Protein AF-G5E1G9-F1 (afdb_monomer_lite)

pLDDT: mean 87.21, std 17.49, range [27.95, 98.56]

Radius of gyration: 54.32 Å; chains: 1; bounding box: 119×80×170 Å

InterPro domains:
  IPR008530 Coiled-coil domain-containing protein 22 [PTHR15668] (1-103)
  IPR048348 CCDC22, coiled-coil domain [PF05667] (108-231)
  IPR048349 CCDC22, N-terminal domain [PF21674] (1-86)

Structure (mmCIF, N/CA/C/O backbone):
data_AF-G5E1G9-F1
#
_entry.id   AF-G5E1G9-F1
#
loop_
_atom_site.group_PDB
_atom_site.id
_atom_site.type_symbol
_atom_site.label_atom_id
_atom_site.label_alt_id
_atom_site.label_comp_id
_atom_site.label_asym_id
_atom_site.label_entity_id
_atom_site.label_seq_id
_atom_site.pdbx_PDB_ins_code
_atom_site.Cartn_x
_atom_site.Cartn_y
_atom_site.Cartn_z
_atom_site.occupancy
_atom_site.B_iso_or_equiv
_atom_site.auth_seq_id
_atom_site.auth_comp_id
_atom_site.auth_asym_id
_atom_site.auth_atom_id
_atom_site.pdbx_PDB_model_num
ATOM 1 N N . GLN A 1 1 ? 3.579 -32.140 21.678 1.00 50.25 1 GLN A N 1
ATOM 2 C CA . GLN A 1 1 ? 3.746 -31.129 20.609 1.00 50.25 1 GLN A CA 1
ATOM 3 C C . GLN A 1 1 ? 4.922 -30.237 20.982 1.00 50.25 1 GLN A C 1
ATOM 5 O O . GLN A 1 1 ? 5.096 -29.973 22.164 1.00 50.25 1 GLN A O 1
ATOM 10 N N . SER A 1 2 ? 5.767 -29.848 20.024 1.00 65.31 2 SER A N 1
ATOM 11 C CA . SER A 1 2 ? 6.905 -28.952 20.287 1.00 65.31 2 SER A CA 1
ATOM 12 C C . SER A 1 2 ? 6.455 -27.492 20.182 1.00 65.31 2 SER A C 1
ATOM 14 O O . SER A 1 2 ? 5.657 -27.176 19.302 1.00 65.31 2 SER A O 1
ATOM 16 N N . ILE A 1 3 ? 6.994 -26.602 21.024 1.00 62.44 3 ILE A N 1
ATOM 17 C CA . ILE A 1 3 ? 6.729 -25.144 20.994 1.00 62.44 3 ILE A CA 1
ATOM 18 C C . ILE A 1 3 ? 7.019 -24.550 19.602 1.00 62.44 3 ILE A C 1
ATOM 20 O O . ILE A 1 3 ? 6.395 -23.576 19.203 1.00 62.44 3 ILE A O 1
ATOM 24 N N . ARG A 1 4 ? 7.874 -25.201 18.801 1.00 61.72 4 ARG A N 1
ATOM 25 C CA . ARG A 1 4 ? 8.146 -24.840 17.398 1.00 61.72 4 ARG A CA 1
ATOM 26 C C . ARG A 1 4 ? 6.925 -24.825 16.475 1.00 61.72 4 ARG A C 1
ATOM 28 O O . ARG A 1 4 ? 7.009 -24.262 15.393 1.00 61.72 4 ARG A O 1
ATOM 35 N N . GLN A 1 5 ? 5.829 -25.479 16.854 1.00 70.81 5 GLN A N 1
ATOM 36 C CA . GLN A 1 5 ? 4.604 -25.553 16.050 1.00 70.81 5 GLN A CA 1
ATOM 37 C C . GLN A 1 5 ? 3.544 -24.532 16.479 1.00 70.81 5 GLN A C 1
ATOM 39 O O . GLN A 1 5 ? 2.453 -24.517 15.915 1.00 70.81 5 GLN A O 1
ATOM 44 N N . PHE A 1 6 ? 3.832 -23.705 17.486 1.00 79.12 6 PHE A N 1
ATOM 45 C CA . PHE A 1 6 ? 2.884 -22.712 17.967 1.00 79.12 6 PHE A CA 1
ATOM 46 C C . PHE A 1 6 ? 2.846 -21.545 16.983 1.00 79.12 6 PHE A C 1
ATOM 48 O O . PHE A 1 6 ? 3.833 -20.834 16.805 1.00 79.12 6 PHE A O 1
ATOM 55 N N . ASN A 1 7 ? 1.699 -21.362 16.334 1.00 87.31 7 ASN A N 1
ATOM 56 C CA . ASN A 1 7 ? 1.422 -20.152 15.575 1.00 87.31 7 ASN A CA 1
ATOM 57 C C . ASN A 1 7 ? 0.968 -19.027 16.519 1.00 87.31 7 ASN A C 1
ATOM 59 O O . ASN A 1 7 ? 0.629 -19.248 17.685 1.00 87.31 7 ASN A O 1
ATOM 63 N N . THR A 1 8 ? 0.972 -17.805 16.002 1.00 90.06 8 THR A N 1
ATOM 64 C CA . THR A 1 8 ? 0.623 -16.586 16.736 1.00 90.06 8 THR A CA 1
ATOM 65 C C . THR A 1 8 ? -0.753 -16.674 17.404 1.00 90.06 8 THR A C 1
ATOM 67 O O . THR A 1 8 ? -0.926 -16.231 18.539 1.00 90.06 8 THR A O 1
ATOM 70 N N . GLU A 1 9 ? -1.723 -17.293 16.735 1.00 90.62 9 GLU A N 1
ATOM 71 C CA . GLU A 1 9 ? -3.077 -17.503 17.239 1.00 90.62 9 GLU A CA 1
ATOM 72 C C . GLU A 1 9 ? -3.088 -18.412 18.476 1.00 90.62 9 GLU A C 1
ATOM 74 O O . GLU A 1 9 ? -3.640 -18.022 19.503 1.00 90.62 9 GLU A O 1
ATOM 79 N N . LEU A 1 10 ? -2.411 -19.565 18.423 1.00 91.25 10 LEU A N 1
ATOM 80 C CA . LEU A 1 10 ? -2.315 -20.496 19.552 1.00 91.25 10 LEU A CA 1
ATOM 81 C C . LEU A 1 10 ? -1.590 -19.880 20.752 1.00 91.25 10 LEU A C 1
ATOM 83 O O . LEU A 1 10 ? -1.973 -20.136 21.892 1.00 91.25 10 LEU A O 1
ATOM 87 N N . ILE A 1 11 ? -0.559 -19.063 20.514 1.00 91.56 11 ILE A N 1
ATOM 88 C CA . ILE A 1 11 ? 0.181 -18.377 21.584 1.00 91.56 11 ILE A CA 1
ATOM 89 C C . ILE A 1 11 ? -0.744 -17.414 22.326 1.00 91.56 11 ILE A C 1
ATOM 91 O O . ILE A 1 11 ? -0.841 -17.470 23.553 1.00 91.56 11 ILE A O 1
ATOM 95 N N . VAL A 1 12 ? -1.448 -16.553 21.587 1.00 93.38 12 VAL A N 1
ATOM 96 C CA . VAL A 1 12 ? -2.394 -15.589 22.166 1.00 93.38 12 VAL A CA 1
ATOM 97 C C . VAL A 1 12 ? -3.504 -16.309 22.925 1.00 93.38 12 VAL A C 1
ATOM 99 O O . VAL A 1 12 ? -3.816 -15.951 24.060 1.00 93.38 12 VAL A O 1
ATOM 102 N N . GLU A 1 13 ? -4.060 -17.359 22.334 1.00 93.00 13 GLU A N 1
ATOM 103 C CA . GLU A 1 13 ? -5.128 -18.146 22.934 1.00 93.00 13 GLU A CA 1
ATOM 104 C C . GLU A 1 13 ? -4.679 -18.838 24.234 1.00 93.00 13 GLU A C 1
ATOM 106 O O . GLU A 1 13 ? -5.387 -18.783 25.244 1.00 93.00 13 GLU A O 1
ATOM 111 N N . ALA A 1 14 ? -3.488 -19.445 24.242 1.00 91.88 14 ALA A N 1
ATOM 112 C CA . ALA A 1 14 ? -2.916 -20.092 25.421 1.00 91.88 14 ALA A CA 1
ATOM 113 C C . ALA A 1 14 ? -2.680 -19.091 26.561 1.00 91.88 14 ALA A C 1
ATOM 115 O O . ALA A 1 14 ? -3.090 -19.340 27.695 1.00 91.88 14 ALA A O 1
ATOM 116 N N . VAL A 1 15 ? -2.084 -17.935 26.257 1.00 93.31 15 VAL A N 1
ATOM 117 C CA . VAL A 1 15 ? -1.799 -16.891 27.252 1.00 93.31 15 VAL A CA 1
ATOM 118 C C . VAL A 1 15 ? -3.092 -16.336 27.850 1.00 93.31 15 VAL A C 1
ATOM 120 O O . VAL A 1 15 ? -3.201 -16.239 29.071 1.00 93.31 15 VAL A O 1
ATOM 123 N N . VAL A 1 16 ? -4.109 -16.047 27.027 1.00 94.38 16 VAL A N 1
ATOM 124 C CA . VAL A 1 16 ? -5.417 -15.572 27.516 1.00 94.38 16 VAL A CA 1
ATOM 125 C C . VAL A 1 16 ? -6.078 -16.600 28.432 1.00 94.38 16 VAL A C 1
ATOM 127 O O . VAL A 1 16 ? -6.648 -16.226 29.459 1.00 94.38 16 VAL A O 1
ATOM 130 N N . ARG A 1 17 ? -5.993 -17.895 28.103 1.00 92.81 17 ARG A N 1
ATOM 131 C CA . ARG A 1 17 ? -6.530 -18.955 28.966 1.00 92.81 17 ARG A CA 1
ATOM 132 C C . ARG A 1 17 ? -5.816 -19.023 30.307 1.00 92.81 17 ARG A C 1
ATOM 134 O O . ARG A 1 17 ? -6.496 -19.056 31.328 1.00 92.81 17 ARG A O 1
ATOM 141 N N . CYS A 1 18 ? -4.484 -18.992 30.315 1.00 93.62 18 CYS A N 1
ATOM 142 C CA . CYS A 1 18 ? -3.723 -18.969 31.561 1.00 93.62 18 CYS A CA 1
ATOM 143 C C . CYS A 1 18 ? -4.107 -17.750 32.409 1.00 93.62 18 CYS A C 1
ATOM 145 O O . CYS A 1 18 ? -4.467 -17.899 33.574 1.00 93.62 18 CYS A O 1
ATOM 147 N N . LEU A 1 19 ? -4.131 -16.556 31.809 1.00 92.38 19 LEU A N 1
ATOM 148 C CA . LEU A 1 19 ? -4.510 -15.323 32.501 1.00 92.38 19 LEU A CA 1
ATOM 149 C C . LEU A 1 19 ? -5.936 -15.373 33.056 1.00 92.38 19 LEU A C 1
ATOM 151 O O . LEU A 1 19 ? -6.169 -14.855 34.139 1.00 92.38 19 LEU A O 1
ATOM 155 N N . ARG A 1 20 ? -6.885 -16.016 32.368 1.00 93.56 20 ARG A N 1
ATOM 156 C CA . ARG A 1 20 ? -8.263 -16.169 32.860 1.00 93.56 20 ARG A CA 1
ATOM 157 C C . ARG A 1 20 ? -8.365 -17.063 34.089 1.00 93.56 20 ARG A C 1
ATOM 159 O O . ARG A 1 20 ? -9.212 -16.808 34.935 1.00 93.56 20 ARG A O 1
ATOM 166 N N . VAL A 1 21 ? -7.526 -18.089 34.186 1.00 92.81 21 VAL A N 1
ATOM 167 C CA . VAL A 1 21 ? -7.494 -18.965 35.363 1.00 92.81 21 VAL A CA 1
ATOM 168 C C . VAL A 1 21 ? -6.794 -18.271 36.535 1.00 92.81 21 VAL A C 1
ATOM 170 O O . VAL A 1 21 ? -7.269 -18.352 37.661 1.00 92.81 21 VAL A O 1
ATOM 173 N N . ILE A 1 22 ? -5.696 -17.557 36.272 1.00 91.38 22 ILE A N 1
ATOM 174 C CA . ILE A 1 22 ? -4.899 -16.876 37.307 1.00 91.38 22 ILE A CA 1
ATOM 175 C C . ILE A 1 22 ? -5.615 -15.623 37.830 1.00 91.38 22 ILE A C 1
ATOM 177 O O . ILE A 1 22 ? -5.657 -15.374 39.031 1.00 91.38 22 ILE A O 1
ATOM 181 N N . ASN A 1 23 ? -6.176 -14.821 36.925 1.00 89.00 23 ASN A N 1
ATOM 182 C CA . ASN A 1 23 ? -6.908 -13.601 37.234 1.00 89.00 23 ASN A CA 1
ATOM 183 C C . ASN A 1 23 ? -8.162 -13.491 36.342 1.00 89.00 23 ASN A C 1
ATOM 185 O O . ASN A 1 23 ? -8.119 -12.892 35.257 1.00 89.00 23 ASN A O 1
ATOM 189 N N . PRO A 1 24 ? -9.305 -14.036 36.802 1.00 88.38 24 PRO A N 1
ATOM 190 C CA . PRO A 1 24 ? -10.547 -14.065 36.032 1.00 88.38 24 PRO A CA 1
ATOM 191 C C . PRO A 1 24 ? -11.033 -12.688 35.572 1.00 88.38 24 PRO A C 1
ATOM 193 O O . PRO A 1 24 ? -11.618 -12.583 34.492 1.00 88.38 24 PRO A O 1
ATOM 196 N N . SER A 1 25 ? -10.761 -11.631 36.346 1.00 85.38 25 SER A N 1
ATOM 197 C CA . SER A 1 25 ? -11.174 -10.263 36.007 1.00 85.38 25 SER A CA 1
ATOM 198 C C . SER A 1 25 ? -10.463 -9.745 34.750 1.00 85.38 25 SER A C 1
ATOM 200 O O . SER A 1 25 ? -11.111 -9.292 33.805 1.00 85.38 25 SER A O 1
ATOM 202 N N . VAL A 1 26 ? -9.138 -9.912 34.680 1.00 84.94 26 VAL A N 1
ATOM 203 C CA . VAL A 1 26 ? -8.323 -9.477 33.539 1.00 84.94 26 VAL A CA 1
ATOM 204 C C . VAL A 1 26 ? -8.542 -10.398 32.340 1.00 84.94 26 VAL A C 1
ATOM 206 O O . VAL A 1 26 ? -8.851 -9.926 31.245 1.00 84.94 26 VAL A O 1
ATOM 209 N N . GLY A 1 27 ? -8.483 -11.719 32.531 1.00 80.06 27 GLY A N 1
ATOM 210 C CA . GLY A 1 27 ? -8.608 -12.683 31.431 1.00 80.06 27 GLY A CA 1
ATOM 211 C C . GLY A 1 27 ? -9.999 -12.769 30.784 1.00 80.06 27 GLY A C 1
ATOM 212 O O . GLY A 1 27 ? -10.125 -13.289 29.671 1.00 80.06 27 GLY A O 1
ATOM 213 N N . SER A 1 28 ? -11.051 -12.264 31.436 1.00 82.44 28 SER A N 1
ATOM 214 C CA . SER A 1 28 ? -12.389 -12.144 30.826 1.00 82.44 28 SER A CA 1
ATOM 215 C C . SER A 1 28 ? -12.516 -10.918 29.917 1.00 82.44 28 SER A C 1
ATOM 217 O O . SER A 1 28 ? -13.302 -10.937 28.974 1.00 82.44 28 SER A O 1
ATOM 219 N N . SER A 1 29 ? -11.714 -9.875 30.157 1.00 84.50 29 SER A N 1
ATOM 220 C CA . SER A 1 29 ? -11.682 -8.661 29.329 1.00 84.50 29 SER A CA 1
ATOM 221 C C . SER A 1 29 ? -10.822 -8.796 28.061 1.00 84.50 29 SER A C 1
ATOM 223 O O . SER A 1 29 ? -10.959 -8.004 27.128 1.00 84.50 29 SER A O 1
ATOM 225 N N . LEU A 1 30 ? -9.953 -9.811 28.005 1.00 85.00 30 LEU A N 1
ATOM 226 C CA . LEU A 1 30 ? -9.019 -10.044 26.903 1.00 85.00 30 LEU A CA 1
ATOM 227 C C . LEU A 1 30 ? -9.613 -10.971 25.830 1.00 85.00 30 LEU A C 1
ATOM 229 O O . LEU A 1 30 ? -10.155 -12.042 26.116 1.00 85.00 30 LEU A O 1
ATOM 233 N N . GLY A 1 31 ? -9.472 -10.568 24.564 1.00 84.56 31 GLY A N 1
ATOM 234 C CA . GLY A 1 31 ? -9.868 -11.375 23.411 1.00 84.56 31 GLY A CA 1
ATOM 235 C C . GLY A 1 31 ? -8.855 -12.485 23.122 1.00 84.56 31 GLY A C 1
ATOM 236 O O . GLY A 1 31 ? -7.673 -12.210 22.959 1.00 84.56 31 GLY A O 1
ATOM 237 N N . HIS A 1 32 ? -9.326 -13.729 23.013 1.00 86.00 32 HIS A N 1
ATOM 238 C CA . HIS A 1 32 ? -8.502 -14.904 22.682 1.00 86.00 32 HIS A CA 1
ATOM 239 C C . HIS A 1 32 ? -8.333 -15.133 21.168 1.00 86.00 32 HIS A C 1
ATOM 241 O O . HIS A 1 32 ? -7.613 -16.039 20.769 1.00 86.00 32 HIS A O 1
ATOM 247 N N . VAL A 1 33 ? -8.991 -14.323 20.330 1.00 87.69 33 VAL A N 1
ATOM 248 C CA . VAL A 1 33 ? -8.952 -14.418 18.862 1.00 87.69 33 VAL A CA 1
ATOM 249 C C . VAL A 1 33 ? -8.362 -13.138 18.287 1.00 87.69 33 VAL A C 1
ATOM 251 O O . VAL A 1 33 ? -8.788 -12.035 18.641 1.00 87.69 33 VAL A O 1
ATOM 254 N N . LEU A 1 34 ? -7.402 -13.278 17.371 1.00 87.38 34 LEU A N 1
ATOM 255 C CA . LEU A 1 34 ? -6.775 -12.138 16.713 1.00 87.38 34 LEU A CA 1
ATOM 256 C C . LEU A 1 34 ? -7.631 -11.605 15.548 1.00 87.38 34 LEU A C 1
ATOM 258 O O . LEU A 1 34 ? -7.965 -12.355 14.631 1.00 87.38 34 LEU A O 1
ATOM 262 N N . PRO A 1 35 ? -7.944 -10.298 15.523 1.00 89.56 35 PRO A N 1
ATOM 263 C CA . PRO A 1 35 ? -8.667 -9.662 14.424 1.00 89.56 35 PRO A CA 1
ATOM 264 C C . PRO A 1 35 ? -7.793 -9.539 13.161 1.00 89.56 35 PRO A C 1
ATOM 266 O O . PRO A 1 35 ? -6.567 -9.578 13.256 1.00 89.56 35 PRO A O 1
ATOM 269 N N . PRO A 1 36 ? -8.374 -9.341 11.963 1.00 85.62 36 PRO A N 1
ATOM 270 C CA . PRO A 1 36 ? -7.604 -9.244 10.716 1.00 85.62 36 PRO A CA 1
ATOM 271 C C . PRO A 1 36 ? -6.745 -7.968 10.613 1.00 85.62 36 PRO A C 1
ATOM 273 O O . PRO A 1 36 ? -5.731 -7.966 9.925 1.00 85.62 36 PRO A O 1
ATOM 276 N N . GLY A 1 37 ? -7.118 -6.881 11.301 1.00 91.62 37 GLY A N 1
ATOM 277 C CA . GLY A 1 37 ? -6.416 -5.594 11.232 1.00 91.62 37 GLY A CA 1
ATOM 278 C C . GLY A 1 37 ? -5.245 -5.463 12.214 1.00 91.62 37 GLY A C 1
ATOM 279 O O . GLY A 1 37 ? -5.405 -5.691 13.415 1.00 91.62 37 GLY A O 1
ATOM 280 N N . MET A 1 38 ? -4.086 -5.003 11.728 1.00 90.50 38 MET A N 1
ATOM 281 C CA . MET A 1 38 ? -2.855 -4.868 12.527 1.00 90.50 38 MET A CA 1
ATOM 282 C C . MET A 1 38 ? -2.968 -3.911 13.720 1.00 90.50 38 MET A C 1
ATOM 284 O O . MET A 1 38 ? -2.380 -4.176 14.764 1.00 90.50 38 MET A O 1
ATOM 288 N N . SER A 1 39 ? -3.756 -2.839 13.620 1.00 89.88 39 SER A N 1
ATOM 289 C CA . SER A 1 39 ? -3.985 -1.908 14.737 1.00 89.88 39 SER A CA 1
ATOM 290 C C . SER A 1 39 ? -4.707 -2.571 15.915 1.00 89.88 39 SER A C 1
ATOM 292 O O . SER A 1 39 ? -4.377 -2.334 17.077 1.00 89.88 39 SER A O 1
ATOM 294 N N . ALA A 1 40 ? -5.675 -3.442 15.629 1.00 89.56 40 ALA A N 1
ATOM 295 C CA . ALA A 1 40 ? -6.400 -4.188 16.647 1.00 89.56 40 ALA A CA 1
ATOM 296 C C . ALA A 1 40 ? -5.549 -5.335 17.225 1.00 89.56 40 ALA A C 1
ATOM 298 O O . ALA A 1 40 ? -5.580 -5.558 18.434 1.00 89.56 40 ALA A O 1
ATOM 299 N N . ARG A 1 41 ? -4.722 -5.995 16.397 1.00 92.38 41 ARG A N 1
ATOM 300 C CA . ARG A 1 41 ? -3.716 -6.969 16.861 1.00 92.38 41 ARG A CA 1
ATOM 301 C C . ARG A 1 41 ? -2.690 -6.331 17.798 1.00 92.38 41 ARG A C 1
ATOM 303 O O . ARG A 1 41 ? -2.401 -6.901 18.844 1.00 92.38 41 ARG A O 1
ATOM 310 N N . PHE A 1 42 ? -2.194 -5.139 17.456 1.00 93.62 42 PHE A N 1
ATOM 311 C CA . PHE A 1 42 ? -1.282 -4.364 18.300 1.00 93.62 42 PHE A CA 1
ATOM 312 C C . PHE A 1 42 ? -1.894 -4.103 19.678 1.00 93.62 42 PHE A C 1
ATOM 314 O O . PHE A 1 42 ? -1.285 -4.450 20.681 1.00 93.62 42 PHE A O 1
ATOM 321 N N . ARG A 1 43 ? -3.134 -3.593 19.731 1.00 93.69 43 ARG A N 1
ATOM 322 C CA . ARG A 1 43 ? -3.840 -3.351 21.001 1.00 93.69 43 ARG A CA 1
ATOM 323 C C . ARG A 1 43 ? -3.939 -4.605 21.868 1.00 93.69 43 ARG A C 1
ATOM 325 O O . ARG A 1 43 ? -3.632 -4.531 23.050 1.00 93.69 43 ARG A O 1
ATOM 332 N N . ILE A 1 44 ? -4.344 -5.739 21.289 1.00 93.19 44 ILE A N 1
ATOM 333 C CA . ILE A 1 44 ? -4.433 -7.012 22.023 1.00 93.19 44 ILE A CA 1
ATOM 334 C C . ILE A 1 44 ? -3.052 -7.431 22.536 1.00 93.19 44 ILE A C 1
ATOM 336 O O . ILE A 1 44 ? -2.920 -7.749 23.713 1.00 93.19 44 ILE A O 1
ATOM 340 N N . GLY A 1 45 ? -2.021 -7.382 21.688 1.00 93.50 45 GLY A N 1
ATOM 341 C CA . GLY A 1 45 ? -0.652 -7.719 22.079 1.00 93.50 45 GLY A CA 1
ATOM 342 C C . GLY A 1 45 ? -0.128 -6.844 23.220 1.00 93.50 45 GLY A C 1
ATOM 343 O O . GLY A 1 45 ? 0.471 -7.361 24.157 1.00 93.50 45 GLY A O 1
ATOM 344 N N . THR A 1 46 ? -0.400 -5.537 23.192 1.00 94.44 46 THR A N 1
ATOM 345 C CA . THR A 1 46 ? -0.037 -4.616 24.278 1.00 94.44 46 THR A CA 1
ATOM 346 C C . THR A 1 46 ? -0.802 -4.922 25.564 1.00 94.44 46 THR A C 1
ATOM 348 O O . THR A 1 46 ? -0.199 -4.945 26.631 1.00 94.44 46 THR A O 1
ATOM 351 N N . SER A 1 47 ? -2.107 -5.199 25.489 1.00 95.06 47 SER A N 1
ATOM 352 C CA . SER A 1 47 ? -2.897 -5.558 26.673 1.00 95.06 47 SER A CA 1
ATOM 353 C C . SER A 1 47 ? -2.446 -6.881 27.300 1.00 95.06 47 SER A C 1
ATOM 355 O O . SER A 1 47 ? -2.426 -6.993 28.522 1.00 95.06 47 SER A O 1
ATOM 357 N N . LEU A 1 48 ? -2.047 -7.865 26.487 1.00 94.62 48 LEU A N 1
ATOM 358 C CA . LEU A 1 48 ? -1.470 -9.120 26.978 1.00 94.62 48 LEU A CA 1
ATOM 359 C C . LEU A 1 48 ? -0.120 -8.894 27.651 1.00 94.62 48 LEU A C 1
ATOM 361 O O . LEU A 1 48 ? 0.101 -9.403 28.745 1.00 94.62 48 LEU A O 1
ATOM 365 N N . ALA A 1 49 ? 0.751 -8.100 27.025 1.00 95.12 49 ALA A N 1
ATOM 366 C CA . ALA A 1 49 ? 2.036 -7.731 27.604 1.00 95.12 49 ALA A CA 1
ATOM 367 C C . ALA A 1 49 ? 1.852 -7.060 28.968 1.00 95.12 49 ALA A C 1
ATOM 369 O O . ALA A 1 49 ? 2.462 -7.494 29.940 1.00 95.12 49 ALA A O 1
ATOM 370 N N . GLN A 1 50 ? 0.950 -6.077 29.055 1.00 94.75 50 GLN A N 1
ATOM 371 C CA . GLN A 1 50 ? 0.657 -5.383 30.306 1.00 94.75 50 GLN A CA 1
ATOM 372 C C . GLN A 1 50 ? 0.138 -6.345 31.377 1.00 94.75 50 GLN A C 1
ATOM 374 O O . GLN A 1 50 ? 0.654 -6.349 32.485 1.00 94.75 50 GLN A O 1
ATOM 379 N N . ALA A 1 51 ? -0.806 -7.229 31.040 1.00 94.94 51 ALA A N 1
ATOM 380 C CA . ALA A 1 51 ? -1.319 -8.218 31.988 1.00 94.94 51 ALA A CA 1
ATOM 381 C C . ALA A 1 51 ? -0.222 -9.168 32.506 1.00 94.94 51 ALA A C 1
ATOM 383 O O . ALA A 1 51 ? -0.228 -9.543 33.677 1.00 94.94 51 ALA A O 1
ATOM 384 N N . CYS A 1 52 ? 0.731 -9.554 31.652 1.00 94.56 52 CYS A N 1
ATOM 385 C CA . CYS A 1 52 ? 1.875 -10.367 32.058 1.00 94.56 52 CYS A CA 1
ATOM 38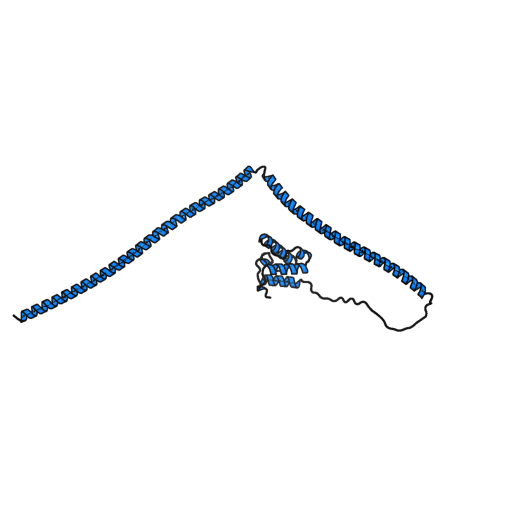6 C C . CYS A 1 52 ? 2.874 -9.581 32.927 1.00 94.56 52 CYS A C 1
ATOM 388 O O . CYS A 1 52 ? 3.394 -10.141 33.892 1.00 94.56 52 CYS A O 1
ATOM 390 N N . GLN A 1 53 ? 3.117 -8.299 32.630 1.00 94.75 53 GLN A N 1
ATOM 391 C CA . GLN A 1 53 ? 3.953 -7.417 33.457 1.00 94.75 53 GLN A CA 1
ATOM 392 C C . GLN A 1 53 ? 3.327 -7.175 34.833 1.00 94.75 53 GLN A C 1
ATOM 394 O O . GLN A 1 53 ? 4.013 -7.306 35.842 1.00 94.75 53 GLN A O 1
ATOM 399 N N . ASP A 1 54 ? 2.020 -6.912 34.886 1.00 93.25 54 ASP A N 1
ATOM 400 C CA . ASP A 1 54 ? 1.270 -6.692 36.128 1.00 93.25 54 ASP A CA 1
ATOM 401 C C . ASP A 1 54 ? 1.247 -7.952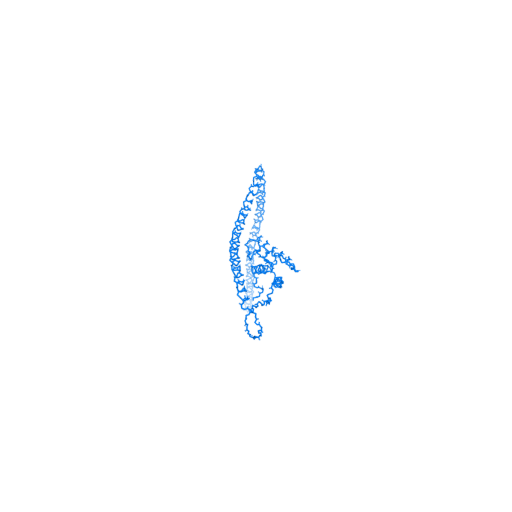 37.009 1.00 93.25 54 ASP A C 1
ATOM 403 O O . ASP A 1 54 ? 1.215 -7.863 38.236 1.00 93.25 54 ASP A O 1
ATOM 407 N N . LEU A 1 55 ? 1.321 -9.142 36.397 1.00 93.06 55 LEU A N 1
ATOM 408 C CA . LEU A 1 55 ? 1.487 -10.413 37.110 1.00 93.06 55 LEU A CA 1
ATOM 409 C C . LEU A 1 55 ? 2.912 -10.607 37.673 1.00 93.06 55 LEU A C 1
ATOM 411 O O . LEU A 1 55 ? 3.163 -11.554 38.423 1.00 93.06 55 LEU A O 1
ATOM 415 N N . GLY A 1 56 ? 3.847 -9.721 37.324 1.00 93.06 56 GLY A N 1
ATOM 416 C CA . GLY A 1 56 ? 5.234 -9.736 37.778 1.00 93.06 56 GLY A CA 1
ATOM 417 C C . GLY A 1 56 ? 6.169 -10.562 36.899 1.00 93.06 56 GLY A C 1
ATOM 418 O O . GLY A 1 56 ? 7.103 -11.171 37.424 1.00 93.06 56 GLY A O 1
ATOM 419 N N . TYR A 1 57 ? 5.924 -10.636 35.585 1.00 95.19 57 TYR A N 1
ATOM 420 C CA . TYR A 1 57 ? 6.867 -11.283 34.670 1.00 95.19 57 TYR A CA 1
ATOM 421 C C . TYR A 1 57 ? 8.222 -10.546 34.694 1.00 95.19 57 TYR A C 1
ATOM 423 O O . TYR A 1 57 ? 8.251 -9.336 34.476 1.00 95.19 57 TYR A O 1
ATOM 431 N N . PRO A 1 58 ? 9.348 -11.238 34.959 1.00 86.94 58 PRO A N 1
ATOM 432 C CA . PRO A 1 58 ? 10.642 -10.582 35.170 1.00 86.94 58 PRO A CA 1
ATOM 433 C C . PRO A 1 58 ? 11.363 -10.182 33.873 1.00 86.94 58 PRO A C 1
ATOM 435 O O . PRO A 1 58 ? 12.352 -9.454 33.931 1.00 86.94 58 PRO A O 1
ATOM 438 N N . GLY A 1 59 ? 10.928 -10.696 32.720 1.00 88.44 59 GLY A N 1
ATOM 439 C CA . GLY A 1 59 ? 11.516 -10.385 31.417 1.00 88.44 59 GLY A CA 1
ATOM 440 C C . GLY A 1 59 ? 10.819 -9.221 30.714 1.00 88.44 59 GLY A C 1
ATOM 441 O O . GLY A 1 59 ? 9.703 -8.845 31.067 1.00 88.44 59 GLY A O 1
ATOM 442 N N . ASP A 1 60 ? 11.457 -8.689 29.672 1.00 90.25 60 ASP A N 1
ATOM 443 C CA . ASP A 1 60 ? 10.797 -7.730 28.787 1.00 90.25 60 ASP A CA 1
ATOM 444 C C . ASP A 1 60 ? 9.723 -8.449 27.957 1.00 90.25 60 ASP A C 1
ATOM 446 O O . ASP A 1 60 ? 9.969 -9.496 27.349 1.00 90.25 60 ASP A O 1
ATOM 450 N N . VAL A 1 61 ? 8.508 -7.911 27.968 1.00 93.38 61 VAL A N 1
ATOM 451 C CA . VAL A 1 61 ? 7.372 -8.449 27.220 1.00 93.38 61 VAL A CA 1
ATOM 452 C C . VAL A 1 61 ? 6.625 -7.297 26.573 1.00 93.38 61 VAL A C 1
ATOM 454 O O . VAL A 1 61 ? 6.224 -6.342 27.235 1.00 93.38 61 VAL A O 1
ATOM 457 N N . GLY A 1 62 ? 6.430 -7.400 25.262 1.00 93.31 62 GLY A N 1
ATOM 458 C CA . GLY A 1 62 ? 5.755 -6.397 24.448 1.00 93.31 62 GLY A CA 1
ATOM 459 C C . GLY A 1 62 ? 4.791 -7.036 23.458 1.00 93.31 62 GLY A C 1
ATOM 460 O O . GLY A 1 62 ? 4.662 -8.258 23.373 1.00 93.31 62 GLY A O 1
ATOM 461 N N . TYR A 1 63 ? 4.122 -6.213 22.650 1.00 93.00 63 TYR A N 1
ATOM 462 C CA . TYR A 1 63 ? 3.217 -6.730 21.617 1.00 93.00 63 TYR A CA 1
ATOM 463 C C . TYR A 1 63 ? 3.959 -7.619 20.600 1.00 93.00 63 TYR A C 1
ATOM 465 O O . TYR A 1 63 ? 3.373 -8.556 20.053 1.00 93.00 63 TYR A O 1
ATOM 473 N N . GLN A 1 64 ? 5.248 -7.346 20.362 1.00 92.31 64 GLN A N 1
ATOM 474 C CA . GLN A 1 64 ? 6.109 -8.126 19.477 1.00 92.31 64 GLN A CA 1
ATOM 475 C C . GLN A 1 64 ? 6.297 -9.551 19.991 1.00 92.31 64 GLN A C 1
ATOM 477 O O . GLN A 1 64 ? 6.324 -10.468 19.180 1.00 92.31 64 GLN A O 1
ATOM 482 N N . THR A 1 65 ? 6.346 -9.755 21.312 1.00 91.75 65 THR A N 1
ATOM 483 C CA . THR A 1 65 ? 6.483 -11.085 21.918 1.00 91.75 65 THR A CA 1
ATOM 484 C C . THR A 1 65 ? 5.365 -12.014 21.452 1.00 91.75 65 THR A C 1
ATOM 486 O O . THR A 1 65 ? 5.611 -13.182 21.186 1.00 91.75 65 THR A O 1
ATOM 489 N N . PHE A 1 66 ? 4.150 -11.495 21.265 1.00 92.31 66 PHE A N 1
ATOM 490 C CA . PHE A 1 66 ? 3.011 -12.287 20.802 1.00 92.31 66 PHE A CA 1
ATOM 491 C C . PHE A 1 66 ? 2.924 -12.347 19.276 1.00 92.31 66 PHE A C 1
ATOM 493 O O . PHE A 1 66 ? 2.743 -13.430 18.731 1.00 92.31 66 PHE A O 1
ATOM 500 N N . LEU A 1 67 ? 3.069 -11.212 18.580 1.00 91.00 67 LEU A N 1
ATOM 501 C CA . LEU A 1 67 ? 2.850 -11.130 17.126 1.00 91.00 67 LEU A CA 1
ATOM 502 C C . LEU A 1 67 ? 4.041 -11.599 16.278 1.00 91.00 67 LEU A C 1
ATOM 504 O O . LEU A 1 67 ? 3.844 -12.026 15.145 1.00 91.00 67 LEU A O 1
ATOM 508 N N . TYR A 1 68 ? 5.252 -11.520 16.822 1.00 89.38 68 TYR A N 1
ATOM 509 C CA . TYR A 1 68 ? 6.521 -11.844 16.164 1.00 89.38 68 TYR A CA 1
ATOM 510 C C . TYR A 1 68 ? 7.394 -12.671 17.112 1.00 89.38 68 TYR A C 1
ATOM 512 O O . TYR A 1 68 ? 8.544 -12.344 17.402 1.00 89.38 68 TYR A O 1
ATOM 520 N N . SER A 1 69 ? 6.781 -13.713 17.658 1.00 83.94 69 SER A N 1
ATOM 521 C CA . SER A 1 69 ? 7.277 -14.479 18.790 1.00 83.94 69 SER A CA 1
ATOM 522 C C . SER A 1 69 ? 8.583 -15.209 18.483 1.00 83.94 69 SER A C 1
ATOM 524 O O . SER A 1 69 ? 8.723 -15.839 17.434 1.00 83.94 69 SER A O 1
ATOM 526 N N . SER A 1 70 ? 9.510 -15.200 19.441 1.00 87.44 70 SER A N 1
ATOM 527 C CA . SER A 1 70 ? 10.681 -16.075 19.429 1.00 87.44 70 SER A CA 1
ATOM 528 C C . SER A 1 70 ? 10.443 -17.289 20.342 1.00 87.44 70 SER A C 1
ATOM 530 O O . SER A 1 70 ? 9.783 -17.199 21.380 1.00 87.44 70 SER A O 1
ATOM 532 N N . GLU A 1 71 ? 10.970 -18.455 19.957 1.00 85.88 71 GLU A N 1
ATOM 533 C CA . GLU A 1 71 ? 10.852 -19.697 20.734 1.00 85.88 71 GLU A CA 1
ATOM 534 C C . GLU A 1 71 ? 11.351 -19.581 22.196 1.00 85.88 71 GLU A C 1
ATOM 536 O O . GLU A 1 71 ? 10.664 -20.096 23.085 1.00 85.88 71 GLU A O 1
ATOM 541 N N . PRO A 1 72 ? 12.509 -18.952 22.498 1.00 86.75 72 PRO A N 1
ATOM 542 C CA . PRO A 1 72 ? 12.954 -18.801 23.884 1.00 86.75 72 PRO A CA 1
ATOM 543 C C . PRO A 1 72 ? 12.029 -17.898 24.708 1.00 86.75 72 PRO A C 1
ATOM 545 O O . PRO A 1 72 ? 11.692 -18.273 25.833 1.00 86.75 72 PRO A O 1
ATOM 548 N N . ASP A 1 73 ? 11.555 -16.784 24.145 1.00 89.50 73 ASP A N 1
ATOM 549 C CA . ASP A 1 73 ? 10.737 -15.813 24.883 1.00 89.50 73 ASP A CA 1
ATOM 550 C C . ASP A 1 73 ? 9.360 -16.388 25.225 1.00 89.50 73 ASP A C 1
ATOM 552 O O . ASP A 1 73 ? 8.900 -16.298 26.364 1.00 89.50 73 ASP A O 1
ATOM 556 N N . ILE A 1 74 ? 8.717 -17.058 24.262 1.00 91.50 74 ILE A N 1
ATOM 557 C CA . ILE A 1 74 ? 7.414 -17.697 24.489 1.00 91.50 74 ILE A CA 1
ATOM 558 C C . ILE A 1 74 ? 7.513 -18.857 25.464 1.00 91.50 74 ILE A C 1
ATOM 560 O O . ILE A 1 74 ? 6.622 -19.036 26.295 1.00 91.50 74 ILE A O 1
ATOM 564 N N . ARG A 1 75 ? 8.595 -19.638 25.404 1.00 91.25 75 ARG A N 1
ATOM 565 C CA . ARG A 1 75 ? 8.823 -20.710 26.373 1.00 91.25 75 ARG A CA 1
ATOM 566 C C . ARG A 1 75 ? 8.940 -20.149 27.788 1.00 91.25 75 ARG A C 1
ATOM 568 O O . ARG A 1 75 ? 8.275 -20.664 28.682 1.00 91.25 75 ARG A O 1
ATOM 575 N N . ALA A 1 76 ? 9.759 -19.117 27.984 1.00 91.94 76 ALA A N 1
ATOM 576 C CA . ALA A 1 76 ? 9.938 -18.489 29.290 1.00 91.94 76 ALA A CA 1
ATOM 577 C C . ALA A 1 76 ? 8.612 -17.928 29.830 1.00 91.94 76 ALA A C 1
ATOM 579 O O . ALA A 1 76 ? 8.251 -18.190 30.978 1.00 91.94 76 ALA A O 1
ATOM 580 N N . LEU A 1 77 ? 7.842 -17.249 28.975 1.00 94.12 77 LEU A N 1
ATOM 581 C CA . LEU A 1 77 ? 6.542 -16.692 29.334 1.00 94.12 77 LEU A CA 1
ATOM 582 C C . LEU A 1 77 ? 5.519 -17.771 29.722 1.00 94.12 77 LEU A C 1
ATOM 584 O O . LEU A 1 77 ? 4.838 -17.642 30.738 1.00 94.12 77 LEU A O 1
ATOM 588 N N . LEU A 1 78 ? 5.402 -18.847 28.936 1.00 92.56 78 LEU A N 1
ATOM 589 C CA . LEU A 1 78 ? 4.446 -19.922 29.217 1.00 92.56 78 LEU A CA 1
ATOM 590 C C . LEU A 1 78 ? 4.813 -20.716 30.475 1.00 92.56 78 LEU A C 1
ATOM 592 O O . LEU A 1 78 ? 3.911 -21.111 31.208 1.00 92.56 78 LEU A O 1
ATOM 596 N N . ILE A 1 79 ? 6.106 -20.921 30.751 1.00 93.12 79 ILE A N 1
ATOM 597 C CA . ILE A 1 79 ? 6.564 -21.546 32.002 1.00 93.12 79 ILE A CA 1
ATOM 598 C C . ILE A 1 79 ? 6.176 -20.673 33.196 1.00 93.12 79 ILE A C 1
ATOM 600 O O . ILE A 1 79 ? 5.544 -21.169 34.125 1.00 93.12 79 ILE A O 1
ATOM 604 N N . PHE A 1 80 ? 6.467 -19.371 33.133 1.00 95.06 80 PHE A N 1
ATOM 605 C CA . PHE A 1 80 ? 6.077 -18.422 34.176 1.00 95.06 80 PHE A CA 1
ATOM 606 C C . PHE A 1 80 ? 4.566 -18.450 34.450 1.00 95.06 80 PHE A C 1
ATOM 608 O O . PHE A 1 80 ? 4.142 -18.527 35.601 1.00 95.06 80 PHE A O 1
ATOM 615 N N . LEU A 1 81 ? 3.738 -18.426 33.400 1.00 93.38 81 LEU A N 1
ATOM 616 C CA . LEU A 1 81 ? 2.283 -18.492 33.554 1.00 93.38 81 LEU A CA 1
ATOM 617 C C . LEU A 1 81 ? 1.829 -19.837 34.134 1.00 93.38 81 LEU A C 1
ATOM 619 O O . LEU A 1 81 ? 0.952 -19.860 34.994 1.00 93.38 81 LEU A O 1
ATOM 623 N N . ALA A 1 82 ? 2.430 -20.948 33.705 1.00 91.44 82 ALA A N 1
ATOM 624 C CA . ALA A 1 82 ? 2.095 -22.275 34.213 1.00 91.44 82 ALA A CA 1
ATOM 625 C C . ALA A 1 82 ? 2.417 -22.431 35.709 1.00 91.44 82 ALA A C 1
ATOM 627 O O . ALA A 1 82 ? 1.656 -23.065 36.437 1.00 91.44 82 ALA A O 1
ATOM 628 N N . GLU A 1 83 ? 3.500 -21.820 36.191 1.00 92.25 83 GLU A N 1
ATOM 629 C CA . GLU A 1 83 ? 3.862 -21.821 37.614 1.00 92.25 83 GLU A CA 1
ATOM 630 C C . GLU A 1 83 ? 2.866 -21.062 38.498 1.00 92.25 83 GLU A C 1
ATOM 632 O O . GLU A 1 83 ? 2.768 -21.345 39.693 1.00 92.25 83 GLU A O 1
ATOM 637 N N . LYS A 1 84 ? 2.123 -20.113 37.919 1.00 88.88 84 LYS A N 1
ATOM 638 C CA . LYS A 1 84 ? 1.131 -19.281 38.613 1.00 88.88 84 LYS A CA 1
ATOM 639 C C . LYS A 1 84 ? -0.284 -19.857 38.589 1.00 88.88 84 LYS A C 1
ATOM 641 O O . LYS A 1 84 ? -1.169 -19.277 39.215 1.00 88.88 84 LYS A O 1
ATOM 646 N N . LEU A 1 85 ? -0.516 -20.968 37.889 1.00 88.62 85 LEU A N 1
ATOM 647 C CA . LEU A 1 85 ? -1.818 -21.632 37.891 1.00 88.62 85 LEU A CA 1
ATOM 648 C C . LEU A 1 85 ? -2.116 -22.243 39.277 1.00 88.62 85 LEU A C 1
ATOM 650 O O . LEU A 1 85 ? -1.202 -22.785 39.907 1.00 88.62 85 LEU A O 1
ATOM 654 N N . PRO A 1 86 ? -3.377 -22.192 39.752 1.00 81.88 86 PRO A N 1
ATOM 655 C CA . PRO A 1 86 ? -3.791 -22.882 40.970 1.00 81.88 86 PRO A CA 1
ATOM 656 C C . PRO A 1 86 ? -3.445 -24.373 40.876 1.00 81.88 86 PRO A C 1
ATOM 658 O O . PRO A 1 86 ? -3.742 -25.017 39.870 1.00 81.88 86 PRO A O 1
ATOM 661 N N . ARG A 1 87 ? -2.792 -24.920 41.905 1.00 74.00 87 ARG A N 1
ATOM 662 C CA . ARG A 1 87 ? -2.525 -26.360 42.015 1.00 74.00 87 ARG A CA 1
ATOM 663 C C . ARG A 1 87 ? -3.606 -26.971 42.899 1.00 74.00 87 ARG A C 1
ATOM 665 O O . ARG A 1 87 ? -3.712 -26.587 44.060 1.00 74.00 87 ARG A O 1
ATOM 672 N N . ASP A 1 88 ? -4.389 -27.897 42.354 1.00 43.84 88 ASP A N 1
ATOM 673 C CA . ASP A 1 88 ? -5.379 -28.656 43.120 1.00 43.84 88 ASP A CA 1
ATOM 674 C C . ASP A 1 88 ? -4.670 -29.591 44.115 1.00 43.84 88 ASP A C 1
ATOM 676 O O . ASP A 1 88 ? -4.069 -30.592 43.724 1.00 43.84 88 ASP A O 1
ATOM 680 N N . SER A 1 89 ? -4.765 -29.272 45.405 1.00 37.66 89 SER A N 1
ATOM 681 C CA . SER A 1 89 ? -4.568 -30.219 46.507 1.00 37.66 89 SER A CA 1
ATOM 682 C C . SER A 1 89 ? -5.919 -30.381 47.208 1.00 37.66 89 SER A C 1
ATOM 684 O O . SER A 1 89 ? -6.356 -29.428 47.854 1.00 37.66 89 SER A O 1
ATOM 686 N N . PRO A 1 90 ? -6.617 -31.523 47.083 1.00 44.31 90 PRO A N 1
ATOM 687 C CA . PRO A 1 90 ? -7.889 -31.730 47.751 1.00 44.31 90 PRO A CA 1
ATOM 688 C C . PRO A 1 90 ? -7.665 -32.504 49.055 1.00 44.31 90 PRO A C 1
ATOM 690 O O . PRO A 1 90 ? -7.528 -33.723 49.033 1.00 44.31 90 PRO A O 1
ATOM 693 N N . GLU A 1 91 ? -7.678 -31.823 50.195 1.00 38.75 91 GLU A N 1
ATOM 694 C CA . GLU A 1 91 ? -8.030 -32.452 51.470 1.00 38.75 91 GLU A CA 1
ATOM 695 C C . GLU A 1 91 ? -9.001 -31.532 52.199 1.00 38.75 91 GLU A C 1
ATOM 697 O O . GLU A 1 91 ? -8.597 -30.519 52.746 1.00 38.75 91 GLU A O 1
ATOM 702 N N . ASP A 1 92 ? -10.284 -31.885 52.158 1.00 28.97 92 ASP A N 1
ATOM 703 C CA . ASP A 1 92 ? -11.213 -31.633 53.258 1.00 28.97 92 ASP A CA 1
ATOM 704 C C . ASP A 1 92 ? -12.374 -32.628 53.136 1.00 28.97 92 ASP A C 1
ATOM 706 O O . ASP A 1 92 ? -13.358 -32.454 52.414 1.00 28.97 92 ASP A O 1
ATOM 710 N N . SER A 1 93 ? -12.198 -33.760 53.813 1.00 32.03 93 SER A N 1
ATOM 711 C CA . SER A 1 93 ? -13.196 -34.807 53.975 1.00 32.03 93 SER A CA 1
ATOM 712 C C . SER A 1 93 ? -14.251 -34.370 54.993 1.00 32.03 93 SER A C 1
ATOM 714 O O . SER A 1 93 ? -14.031 -34.457 56.200 1.00 32.03 93 SER A O 1
ATOM 716 N N . HIS A 1 94 ? -15.431 -33.969 54.524 1.00 29.92 94 HIS A N 1
ATOM 717 C CA . HIS A 1 94 ? -16.635 -34.011 55.349 1.00 29.92 94 HIS A CA 1
ATOM 718 C C . HIS A 1 94 ? -17.123 -35.459 55.471 1.00 29.92 94 HIS A C 1
ATOM 720 O O . HIS A 1 94 ? -17.480 -36.096 54.481 1.00 29.92 94 HIS A O 1
ATOM 726 N N . GLN A 1 95 ? -17.193 -35.960 56.702 1.00 30.16 95 GLN A N 1
ATOM 727 C CA . GLN A 1 95 ? -17.863 -37.210 57.042 1.00 30.16 95 GLN A CA 1
ATOM 728 C C . GLN A 1 95 ? -18.960 -36.905 58.073 1.00 30.16 95 GLN A C 1
ATOM 730 O O . GLN A 1 95 ? -18.635 -36.433 59.163 1.00 30.16 95 GLN A O 1
ATOM 735 N N . PRO A 1 96 ? -20.253 -37.147 57.783 1.00 36.12 96 PRO A N 1
ATOM 736 C CA . PRO A 1 96 ? -21.275 -37.157 58.813 1.00 36.12 96 PRO A CA 1
ATOM 737 C C . PRO A 1 96 ? -21.382 -38.562 59.421 1.00 36.12 96 PRO A C 1
ATOM 739 O O . PRO A 1 96 ? -21.358 -39.582 58.730 1.00 36.12 96 PRO A O 1
ATOM 742 N N . ALA A 1 97 ? -21.467 -38.595 60.748 1.00 34.38 97 ALA A N 1
ATOM 743 C CA . ALA A 1 97 ? -21.550 -39.794 61.566 1.00 34.38 97 ALA A CA 1
ATOM 744 C C . ALA A 1 97 ? -22.886 -40.543 61.388 1.00 34.38 97 ALA A C 1
ATOM 746 O O . ALA A 1 97 ? -23.953 -39.936 61.308 1.00 34.38 97 ALA A O 1
ATOM 747 N N . GLY A 1 98 ? -22.828 -41.880 61.410 1.00 29.69 98 GLY A N 1
ATOM 748 C CA . GLY A 1 98 ? -23.996 -42.756 61.343 1.00 29.69 98 GLY A CA 1
ATOM 749 C C . GLY A 1 98 ? -23.824 -44.084 62.094 1.00 29.69 98 GLY A C 1
ATOM 750 O O . GLY A 1 98 ? -23.276 -45.032 61.552 1.00 29.69 98 GLY A O 1
ATOM 751 N N . LYS A 1 99 ? -24.423 -44.130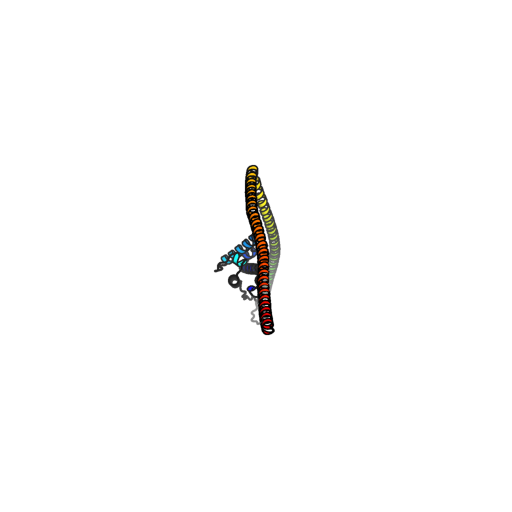 63.295 1.00 29.91 99 LYS A N 1
ATOM 752 C CA . LYS A 1 99 ? -25.089 -45.263 63.986 1.00 29.91 99 LYS A CA 1
ATOM 753 C C . LYS A 1 99 ? -24.275 -46.424 64.615 1.00 29.91 99 LYS A C 1
ATOM 755 O O . LYS A 1 99 ? -23.958 -47.413 63.975 1.00 29.91 99 LYS A O 1
ATOM 760 N N . SER A 1 100 ? -24.243 -46.353 65.955 1.00 32.62 100 SER A N 1
ATOM 761 C CA . SER A 1 100 ? -24.818 -47.313 66.930 1.00 32.62 100 SER A CA 1
ATOM 762 C C . SER A 1 100 ? -24.177 -48.694 67.154 1.00 32.62 100 SER A C 1
ATOM 764 O O . SER A 1 100 ? -24.239 -49.553 66.278 1.00 32.62 100 SER A O 1
ATOM 766 N N . ARG A 1 101 ? -23.771 -48.969 68.413 1.00 27.95 101 ARG A N 1
ATOM 767 C CA . ARG A 1 101 ? -24.276 -50.128 69.188 1.00 27.95 101 ARG A CA 1
ATOM 768 C C . ARG A 1 101 ? -23.885 -50.135 70.685 1.00 27.95 101 ARG A C 1
ATOM 770 O O . ARG A 1 101 ? -22.710 -50.127 71.023 1.00 27.95 101 ARG A O 1
ATOM 777 N N . THR A 1 102 ? -24.928 -50.240 71.523 1.00 30.30 102 THR A N 1
ATOM 778 C CA . THR A 1 102 ? -25.080 -51.023 72.781 1.00 30.30 102 THR A CA 1
ATOM 779 C C . THR A 1 102 ? -24.087 -50.857 73.940 1.00 30.30 102 THR A C 1
ATOM 781 O O . THR A 1 102 ? -22.974 -51.361 73.862 1.00 30.30 102 THR A O 1
ATOM 784 N N . ALA A 1 103 ? -24.559 -50.362 75.093 1.00 30.30 103 ALA A N 1
ATOM 785 C CA . ALA A 1 103 ? -25.088 -51.207 76.184 1.00 30.30 103 ALA A CA 1
ATOM 786 C C . ALA A 1 103 ? -25.268 -50.405 77.498 1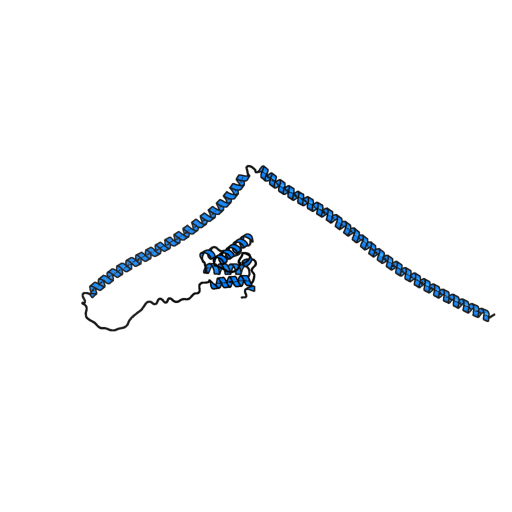.00 30.30 103 ALA A C 1
ATOM 788 O O . ALA A 1 103 ? -24.307 -49.912 78.075 1.00 30.30 103 ALA A O 1
ATOM 789 N N . GLU A 1 104 ? -26.532 -50.281 77.910 1.00 35.47 104 GLU A N 1
ATOM 790 C CA . GLU A 1 104 ? -27.073 -50.281 79.282 1.00 35.47 104 GLU A CA 1
ATOM 791 C C . GLU A 1 104 ? -26.150 -49.977 80.474 1.00 35.47 104 GLU A C 1
ATOM 793 O O . GLU A 1 104 ? -25.332 -50.813 80.834 1.00 35.47 104 GLU A O 1
ATOM 798 N N . ILE A 1 105 ? -26.472 -48.901 81.212 1.00 36.06 105 ILE A N 1
ATOM 799 C CA . ILE A 1 105 ? -26.807 -48.961 82.651 1.00 36.06 105 ILE A CA 1
ATOM 800 C C . ILE A 1 105 ? -27.926 -47.936 82.924 1.00 36.06 105 ILE A C 1
ATOM 802 O O . ILE A 1 105 ? -27.755 -46.736 82.723 1.00 36.06 105 ILE A O 1
ATOM 806 N N . LEU A 1 106 ? -29.087 -48.425 83.366 1.00 39.06 106 LEU A N 1
ATOM 807 C CA . LEU A 1 106 ? -30.237 -47.634 83.820 1.00 39.06 106 LEU A CA 1
ATOM 808 C C . LEU A 1 106 ? -29.912 -46.929 85.160 1.00 39.06 106 LEU A C 1
ATOM 810 O O . LEU A 1 106 ? -29.253 -47.521 86.015 1.00 39.06 106 LEU A O 1
ATOM 814 N N . PRO A 1 107 ? -30.501 -45.755 85.435 1.00 45.88 107 PRO A N 1
ATOM 815 C CA . PRO A 1 107 ? -31.580 -45.781 86.417 1.00 45.88 107 PRO A CA 1
ATOM 816 C C . PRO A 1 107 ? -32.840 -45.094 85.887 1.00 45.88 107 PRO A C 1
ATOM 818 O O . PRO A 1 107 ? -32.792 -44.147 85.107 1.00 45.88 107 PRO A O 1
ATOM 821 N N . LYS A 1 108 ? -33.987 -45.645 86.291 1.00 50.78 108 LYS A N 1
ATOM 822 C CA . LYS A 1 108 ? -35.336 -45.207 85.927 1.00 50.78 108 LYS A CA 1
ATOM 823 C C . LYS A 1 108 ? -35.485 -43.698 86.172 1.00 50.78 108 LYS A C 1
ATOM 825 O O . LYS A 1 108 ? -35.396 -43.273 87.320 1.00 50.78 108 LYS A O 1
ATOM 830 N N . LYS A 1 109 ? -35.745 -42.926 85.113 1.00 41.81 109 LYS A N 1
ATOM 831 C CA . LYS A 1 109 ? -36.398 -41.615 85.196 1.00 41.81 109 LYS A CA 1
ATOM 832 C C . LYS A 1 109 ? -37.821 -41.760 84.660 1.00 41.81 109 LYS A C 1
ATOM 834 O O . LYS A 1 109 ? -38.032 -42.191 83.533 1.00 41.81 109 LYS A O 1
ATOM 839 N N . ASP A 1 110 ? -38.747 -41.515 85.569 1.00 46.62 110 ASP A N 1
ATOM 840 C CA . ASP A 1 110 ? -40.182 -41.249 85.471 1.00 46.62 110 ASP A CA 1
ATOM 841 C C . ASP A 1 110 ? -40.816 -41.240 84.065 1.00 46.62 110 ASP A C 1
ATOM 843 O O . ASP A 1 110 ? -40.543 -40.380 83.233 1.00 46.62 110 ASP A O 1
ATOM 847 N N . ALA A 1 111 ? -41.787 -42.136 83.847 1.00 52.62 111 ALA A N 1
ATOM 848 C CA . ALA A 1 111 ? -42.626 -42.198 82.643 1.00 52.62 111 ALA A CA 1
ATOM 849 C C . ALA A 1 111 ? -43.465 -40.921 82.384 1.00 52.62 111 ALA A C 1
ATOM 851 O O . ALA A 1 111 ? -44.046 -40.785 81.315 1.00 52.62 111 ALA A O 1
ATOM 852 N N . GLN A 1 112 ? -43.516 -39.984 83.339 1.00 53.84 112 GLN A N 1
ATOM 853 C CA . GLN A 1 112 ? -44.141 -38.663 83.189 1.00 53.84 112 GLN A CA 1
ATOM 854 C C . GLN A 1 112 ? -43.210 -37.612 82.560 1.00 53.84 112 GLN A C 1
ATOM 856 O O . GLN A 1 112 ? -43.705 -36.634 82.012 1.00 53.84 112 GLN A O 1
ATOM 861 N N . ASN A 1 113 ? -41.886 -37.809 82.599 1.00 56.12 113 ASN A N 1
ATOM 862 C CA . ASN A 1 113 ? -40.927 -36.872 81.999 1.00 56.12 113 ASN A CA 1
ATOM 863 C C . ASN A 1 113 ? -40.751 -37.118 80.490 1.00 56.12 113 ASN A C 1
ATOM 865 O O . ASN A 1 113 ? -40.534 -36.180 79.734 1.00 56.12 113 ASN A O 1
ATOM 869 N N . ALA A 1 114 ? -40.921 -38.368 80.043 1.00 61.00 114 ALA A N 1
ATOM 870 C CA . ALA A 1 114 ? -40.792 -38.754 78.638 1.00 61.00 114 ALA A CA 1
ATOM 871 C C . ALA A 1 114 ? -41.891 -38.154 77.740 1.00 61.00 114 ALA A C 1
ATOM 873 O O . ALA A 1 114 ? -41.610 -37.774 76.612 1.00 61.00 114 ALA A O 1
ATOM 874 N N . ASP A 1 115 ? -43.126 -38.036 78.237 1.00 70.12 115 ASP A N 1
ATOM 875 C CA . ASP A 1 115 ? -44.261 -37.510 77.459 1.00 70.12 115 ASP A CA 1
ATOM 876 C C . ASP A 1 115 ? -44.165 -35.982 77.268 1.00 70.12 115 ASP A C 1
ATOM 878 O O . ASP A 1 115 ? -44.478 -35.451 76.202 1.00 70.12 115 ASP A O 1
ATOM 882 N N . ALA A 1 116 ? -43.648 -35.274 78.280 1.00 75.31 116 ALA A N 1
ATOM 883 C CA . ALA A 1 116 ? -43.373 -33.838 78.217 1.00 75.31 116 ALA A CA 1
ATOM 884 C C . ALA A 1 116 ? -42.193 -33.519 77.281 1.00 75.31 116 ALA A C 1
ATOM 886 O O . ALA A 1 116 ? -42.302 -32.631 76.437 1.00 75.31 116 ALA A O 1
ATOM 887 N N . GLU A 1 117 ? -41.102 -34.289 77.374 1.00 77.00 117 GLU A N 1
ATOM 888 C CA . GLU A 1 117 ? -39.968 -34.198 76.444 1.00 77.00 117 GLU A CA 1
ATOM 889 C C . GLU A 1 117 ? -40.420 -34.487 74.997 1.00 77.00 117 GLU A C 1
ATOM 891 O O . GLU A 1 117 ? -40.020 -33.788 74.066 1.00 77.00 117 GLU A O 1
ATOM 896 N N . GLN A 1 118 ? -41.319 -35.457 74.790 1.00 78.50 118 GLN A N 1
ATOM 897 C CA . GLN A 1 118 ? -41.847 -35.795 73.465 1.00 78.50 118 GLN A CA 1
ATOM 898 C C . GLN A 1 118 ? -42.728 -34.679 72.868 1.00 78.50 118 GLN A C 1
ATOM 900 O O . GLN A 1 118 ? -42.651 -34.413 71.665 1.00 78.50 118 GLN A O 1
ATOM 905 N N . GLN A 1 119 ? -43.542 -33.998 73.683 1.00 83.06 119 GLN A N 1
ATOM 906 C CA . GLN A 1 119 ? -44.338 -32.842 73.247 1.00 83.06 119 GLN A CA 1
ATOM 907 C C . GLN A 1 119 ? -43.461 -31.640 72.873 1.00 83.06 119 GLN A C 1
ATOM 909 O O . GLN A 1 119 ? -43.702 -31.004 71.846 1.00 83.06 119 GLN A O 1
ATOM 914 N N . GLU A 1 120 ? -42.417 -31.356 73.655 1.00 87.62 120 GLU A N 1
ATOM 915 C CA . GLU A 1 120 ? -41.456 -30.287 73.360 1.00 87.62 120 GLU A CA 1
ATOM 916 C C . GLU A 1 120 ? -40.695 -30.561 72.055 1.00 87.62 120 GLU A C 1
ATOM 918 O O . GLU A 1 120 ? -40.612 -29.692 71.187 1.00 87.62 120 GLU A O 1
ATOM 923 N N . ILE A 1 121 ? -40.239 -31.802 71.861 1.00 83.50 121 ILE A N 1
ATOM 924 C CA . ILE A 1 121 ? -39.625 -32.262 70.611 1.00 83.50 121 ILE A CA 1
ATOM 925 C C . ILE A 1 121 ? -40.578 -32.061 69.424 1.00 83.50 121 ILE A C 1
ATOM 927 O O . ILE A 1 121 ? -40.144 -31.642 68.355 1.00 83.50 121 ILE A O 1
ATOM 931 N N . THR A 1 122 ? -41.874 -32.332 69.586 1.00 87.75 122 THR A N 1
ATOM 932 C CA . THR A 1 122 ? -42.863 -32.174 68.505 1.00 87.75 122 THR A CA 1
ATOM 933 C C . THR A 1 122 ? -43.064 -30.699 68.131 1.00 87.75 122 THR A C 1
ATOM 935 O O . THR A 1 122 ? -43.027 -30.363 66.952 1.00 87.75 122 THR A O 1
ATOM 938 N N . SER A 1 123 ? -43.168 -29.806 69.120 1.00 92.44 123 SER A N 1
ATOM 939 C CA . SER A 1 123 ? -43.257 -28.350 68.904 1.00 92.44 123 SER A CA 1
ATOM 940 C C . SER A 1 123 ? -42.018 -27.788 68.199 1.00 92.44 123 SER A C 1
ATOM 942 O O . SER A 1 123 ? -42.123 -26.993 67.265 1.00 92.44 123 SER A O 1
ATOM 944 N N . LEU A 1 124 ? -40.826 -28.234 68.606 1.00 92.25 124 LEU A N 1
ATOM 945 C CA . LEU A 1 124 ? -39.579 -27.836 67.955 1.00 92.25 124 LEU A CA 1
ATOM 946 C C . LEU A 1 124 ? -39.500 -28.348 66.511 1.00 92.25 124 LEU A C 1
ATOM 948 O O . LEU A 1 124 ? -39.042 -27.606 65.646 1.00 92.25 124 LEU A O 1
ATOM 952 N N . HIS A 1 125 ? -39.978 -29.564 66.224 1.00 91.25 125 HIS A N 1
ATOM 953 C CA . HIS A 1 125 ? -40.061 -30.064 64.847 1.00 91.25 125 HIS A CA 1
ATOM 954 C C . HIS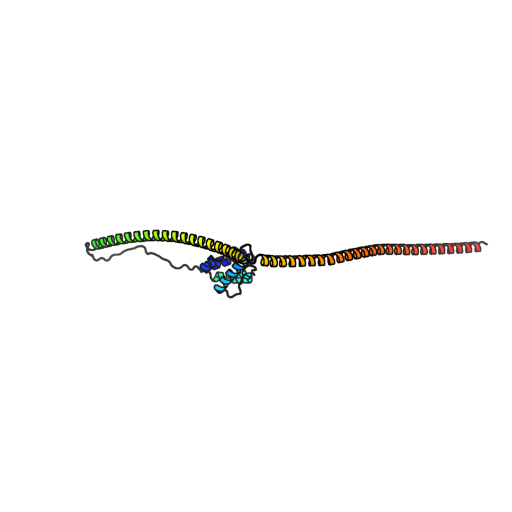 A 1 125 ? -41.000 -29.217 63.980 1.00 91.25 125 HIS A C 1
ATOM 956 O O . HIS A 1 125 ? -40.617 -28.845 62.877 1.00 91.25 125 HIS A O 1
ATOM 962 N N . GLU A 1 126 ? -42.176 -28.834 64.484 1.00 93.56 126 GLU A N 1
ATOM 963 C CA . GLU A 1 126 ? -43.098 -27.956 63.747 1.00 93.56 126 GLU A CA 1
ATOM 964 C C . GLU A 1 126 ? -42.480 -26.574 63.465 1.00 93.56 126 GLU A C 1
ATOM 966 O O . GLU A 1 126 ? -42.636 -26.022 62.372 1.00 93.56 126 GLU A O 1
ATOM 971 N N . GLN A 1 127 ? -41.732 -26.018 64.425 1.00 95.81 127 GLN A N 1
ATOM 972 C CA . GLN A 1 127 ? -40.994 -24.766 64.225 1.00 95.81 127 GLN A CA 1
ATOM 973 C C . GLN A 1 127 ? -39.878 -24.916 63.184 1.00 95.81 127 GLN A C 1
ATOM 975 O O . GLN A 1 127 ? -39.700 -24.024 62.353 1.00 95.81 127 GLN A O 1
ATOM 980 N N . ILE A 1 128 ? -39.149 -26.035 63.202 1.00 93.25 128 ILE A N 1
ATOM 981 C CA . ILE A 1 128 ? -38.127 -26.355 62.197 1.00 93.25 128 ILE A CA 1
ATOM 982 C C . ILE A 1 128 ? -38.770 -26.448 60.810 1.00 93.25 128 ILE A C 1
ATOM 984 O O . ILE A 1 128 ? -38.301 -25.776 59.896 1.00 93.25 128 ILE A O 1
ATOM 988 N N . ASP A 1 129 ? -39.875 -27.179 60.661 1.00 94.31 129 ASP A N 1
ATOM 989 C CA . ASP A 1 129 ? -40.574 -27.341 59.381 1.00 94.31 129 ASP A CA 1
ATOM 990 C C . ASP A 1 129 ? -41.057 -25.996 58.812 1.00 94.31 129 ASP A C 1
ATOM 992 O O . ASP A 1 129 ? -40.912 -25.723 57.613 1.00 94.31 129 ASP A O 1
ATOM 996 N N . SER A 1 130 ? -41.580 -25.120 59.679 1.00 95.31 130 SER A N 1
ATOM 997 C CA . SER A 1 130 ? -41.985 -23.761 59.308 1.00 95.31 130 SER A CA 1
ATOM 998 C C . SER A 1 130 ? -40.799 -22.929 58.814 1.00 95.31 130 SER A C 1
ATOM 1000 O O . SER A 1 130 ? -40.880 -22.295 57.758 1.00 95.31 130 SER A O 1
ATOM 1002 N N . LEU A 1 131 ? -39.686 -22.935 59.553 1.00 94.75 131 LEU A N 1
ATOM 1003 C CA . LEU A 1 131 ? -38.474 -22.205 59.175 1.00 94.75 131 LEU A CA 1
ATOM 1004 C C . LEU A 1 131 ? -37.867 -22.756 57.881 1.00 94.75 131 LEU A C 1
ATOM 1006 O O . LEU A 1 131 ? -37.429 -21.990 57.024 1.00 94.75 131 LEU A O 1
ATOM 1010 N N . GLU A 1 132 ? -37.886 -24.073 57.684 1.00 94.25 132 GLU A N 1
ATOM 1011 C CA . GLU A 1 132 ? -37.438 -24.691 56.439 1.00 94.25 132 GLU A CA 1
ATOM 1012 C C . GLU A 1 132 ? -38.283 -24.253 55.239 1.00 94.25 132 GLU A C 1
ATOM 1014 O O . GLU A 1 132 ? -37.749 -24.022 54.150 1.00 94.25 132 GLU A O 1
ATOM 1019 N N . GLN A 1 133 ? -39.602 -24.132 55.405 1.00 95.50 133 GLN A N 1
ATOM 1020 C CA . GLN A 1 133 ? -40.486 -23.656 54.344 1.00 95.50 133 GLN A CA 1
ATOM 1021 C C . GLN A 1 133 ? -40.227 -22.182 54.001 1.00 95.50 133 GLN A C 1
ATOM 1023 O O . GLN A 1 133 ? -40.202 -21.829 52.819 1.00 95.50 133 GLN A O 1
ATOM 1028 N N . GLU A 1 134 ? -39.961 -21.343 55.001 1.00 96.94 134 GLU A N 1
ATOM 1029 C CA . GLU A 1 134 ? -39.594 -19.939 54.799 1.00 96.94 134 GLU A CA 1
ATOM 1030 C C . GLU A 1 134 ? -38.240 -19.799 54.080 1.00 96.94 134 GLU A C 1
ATOM 1032 O O . GLU A 1 134 ? -38.130 -19.056 53.102 1.00 96.94 134 GLU A O 1
ATOM 1037 N N . ILE A 1 135 ? -37.232 -20.586 54.477 1.00 95.06 135 ILE A N 1
ATOM 1038 C CA . ILE A 1 135 ? -35.924 -20.640 53.804 1.00 95.06 135 ILE A CA 1
ATOM 1039 C C . ILE A 1 135 ? -36.082 -21.059 52.337 1.00 95.06 135 ILE A C 1
ATOM 1041 O O . ILE A 1 135 ? -35.467 -20.450 51.456 1.00 95.06 135 ILE A O 1
ATOM 1045 N N . ARG A 1 136 ? -36.922 -22.066 52.051 1.00 96.31 136 ARG A N 1
ATOM 1046 C CA . ARG A 1 136 ? -37.225 -22.493 50.674 1.00 96.31 136 ARG A CA 1
ATOM 1047 C C . ARG A 1 136 ? -37.828 -21.347 49.853 1.00 96.31 136 ARG A C 1
ATOM 1049 O O . ARG A 1 136 ? -37.318 -21.053 48.774 1.00 96.31 136 ARG A O 1
ATOM 1056 N N . GLY A 1 137 ? -38.833 -20.647 50.384 1.00 95.94 137 GLY A N 1
ATOM 1057 C CA . GLY A 1 137 ? -39.463 -19.511 49.697 1.00 95.94 137 GLY A CA 1
ATOM 1058 C C . GLY A 1 137 ? -38.507 -18.336 49.454 1.00 95.94 137 GLY A C 1
ATOM 1059 O O . GLY A 1 137 ? -38.473 -17.764 48.361 1.00 95.94 137 GLY A O 1
ATOM 1060 N N . LEU A 1 138 ? -37.668 -18.003 50.439 1.00 95.56 138 LEU A N 1
ATOM 1061 C CA . LEU A 1 138 ? -36.632 -16.976 50.290 1.00 95.56 138 LEU A CA 1
ATOM 1062 C C . LEU A 1 138 ? -35.578 -17.373 49.251 1.00 95.56 138 LEU A C 1
ATOM 1064 O O . LEU A 1 138 ? -35.134 -16.521 48.481 1.00 95.56 138 LEU A O 1
ATOM 1068 N N . SER A 1 139 ? -35.203 -18.652 49.190 1.00 95.81 139 SER A N 1
ATOM 1069 C CA . SER A 1 139 ? -34.263 -19.171 48.192 1.00 95.81 139 SER A CA 1
ATOM 1070 C C . SER A 1 139 ? -34.812 -19.036 46.767 1.00 95.81 139 SER A C 1
ATOM 1072 O O . SER A 1 139 ? -34.113 -18.556 45.871 1.00 95.81 139 SER A O 1
ATOM 1074 N N . GLU A 1 140 ? -36.087 -19.374 46.559 1.00 95.38 140 GLU A N 1
ATOM 1075 C CA . GLU A 1 140 ? -36.766 -19.211 45.269 1.00 95.38 140 GLU A CA 1
ATOM 1076 C C . GLU A 1 140 ? -36.877 -17.738 44.856 1.00 95.38 140 GLU A C 1
ATOM 1078 O O . GLU A 1 140 ? -36.555 -17.383 43.719 1.00 95.38 140 GLU A O 1
ATOM 1083 N N . SER A 1 141 ? -37.259 -16.865 45.793 1.00 97.00 141 SER A N 1
ATOM 1084 C CA . SER A 1 141 ? -37.317 -15.417 45.570 1.00 97.00 141 SER A CA 1
ATOM 1085 C C . SER A 1 141 ? -35.943 -14.840 45.211 1.00 97.00 141 SER A C 1
ATOM 1087 O O . SER A 1 141 ? -35.809 -14.088 44.244 1.00 97.00 141 SER A O 1
ATOM 1089 N N . ASN A 1 142 ? -34.886 -15.253 45.918 1.00 94.81 142 ASN A N 1
ATOM 1090 C CA . ASN A 1 142 ? -33.518 -14.825 45.629 1.00 94.81 142 ASN A CA 1
ATOM 1091 C C . ASN A 1 142 ? -33.084 -15.257 44.221 1.00 94.81 142 ASN A C 1
ATOM 1093 O O . ASN A 1 142 ? -32.522 -14.460 43.471 1.00 94.81 142 ASN A O 1
ATOM 1097 N N . LYS A 1 143 ? -33.424 -16.486 43.817 1.00 95.69 143 LYS A N 1
ATOM 1098 C CA . LYS A 1 143 ? -33.154 -16.988 42.466 1.00 95.69 143 LYS A CA 1
ATOM 1099 C C . LYS A 1 143 ? -33.866 -16.160 41.392 1.00 95.69 143 LYS A C 1
ATOM 1101 O O . LYS A 1 143 ? -33.268 -15.853 40.362 1.00 95.69 143 LYS A O 1
ATOM 1106 N N . LEU A 1 144 ? -35.117 -15.764 41.628 1.00 96.56 144 LEU A N 1
ATOM 1107 C CA . LEU A 1 144 ? -35.861 -14.903 40.706 1.00 96.56 144 LEU A CA 1
ATOM 1108 C C . LEU A 1 144 ? -35.243 -13.500 40.609 1.00 96.56 144 LEU A C 1
ATOM 1110 O O . LEU A 1 144 ? -35.099 -12.958 39.509 1.00 96.56 144 LEU A O 1
ATOM 1114 N N . LEU A 1 145 ? -34.834 -12.928 41.743 1.00 96.50 145 LEU A N 1
ATOM 1115 C CA . LEU A 1 145 ? -34.145 -11.639 41.785 1.00 96.50 145 LEU A CA 1
ATOM 1116 C C . LEU A 1 145 ? -32.807 -11.681 41.040 1.00 96.50 145 LEU A C 1
ATOM 1118 O O . LEU A 1 145 ? -32.520 -10.759 40.284 1.00 96.50 145 LEU A O 1
ATOM 1122 N N . GLN A 1 146 ? -32.028 -12.757 41.173 1.00 94.38 146 GLN A N 1
ATOM 1123 C CA . GLN A 1 146 ? -30.775 -12.937 40.429 1.00 94.38 146 GLN A CA 1
ATOM 1124 C C . GLN A 1 146 ? -31.000 -12.980 38.913 1.00 94.38 146 GLN A C 1
ATOM 1126 O O . GLN A 1 146 ? -30.272 -12.333 38.161 1.00 94.38 146 GLN A O 1
ATOM 1131 N N . LEU A 1 147 ? -32.027 -13.703 38.454 1.00 95.62 147 LEU A N 1
ATOM 1132 C CA . LEU A 1 147 ? -32.380 -13.750 37.031 1.00 95.62 147 LEU A CA 1
ATOM 1133 C C . LEU A 1 147 ? -32.797 -12.372 36.508 1.00 95.62 147 LEU A C 1
ATOM 1135 O O . LEU A 1 147 ? -32.357 -11.955 35.437 1.00 95.62 147 LEU A O 1
ATOM 1139 N N . THR A 1 148 ? -33.616 -11.658 37.280 1.00 96.88 148 THR A N 1
ATOM 1140 C CA . THR A 1 148 ? -34.110 -10.325 36.911 1.00 96.88 148 THR A CA 1
ATOM 1141 C C . THR A 1 148 ? -32.967 -9.312 36.880 1.00 96.88 148 THR A C 1
ATOM 1143 O O . THR A 1 148 ? -32.867 -8.521 35.945 1.00 96.88 148 THR A O 1
ATOM 1146 N N . LEU A 1 149 ? -32.057 -9.371 37.857 1.00 96.44 149 LEU A N 1
ATOM 1147 C CA . LEU A 1 149 ? -30.861 -8.536 37.897 1.00 96.44 149 LEU A CA 1
ATOM 1148 C C . LEU A 1 149 ? -29.993 -8.759 36.653 1.00 96.44 149 LEU A C 1
ATOM 1150 O O . LEU A 1 149 ? -29.649 -7.791 35.983 1.00 96.44 149 LEU A O 1
ATOM 1154 N N . GLY A 1 150 ? -29.724 -10.017 36.286 1.00 95.50 150 GLY A N 1
ATOM 1155 C CA . GLY A 1 150 ? -28.942 -10.334 35.089 1.00 95.50 150 GLY A CA 1
ATOM 1156 C C . GLY A 1 150 ? -29.580 -9.830 33.787 1.00 95.50 150 GLY A C 1
ATOM 1157 O O . GLY A 1 150 ? -28.876 -9.361 32.892 1.00 95.50 150 GLY A O 1
ATOM 1158 N N . GLN A 1 151 ? -30.913 -9.867 33.678 1.00 95.62 151 GLN A N 1
ATOM 1159 C CA . GLN A 1 151 ? -31.634 -9.290 32.534 1.00 95.62 151 GLN A CA 1
ATOM 1160 C C . GLN A 1 151 ? -31.472 -7.768 32.472 1.00 95.62 151 GLN A C 1
ATOM 1162 O O . GLN A 1 151 ? -31.113 -7.229 31.424 1.00 95.62 151 GLN A O 1
ATOM 1167 N N . VAL A 1 152 ? -31.677 -7.078 33.596 1.00 97.25 152 VAL A N 1
ATOM 1168 C CA . VAL A 1 152 ? -31.522 -5.618 33.675 1.00 97.25 152 VAL A CA 1
ATOM 1169 C C . VAL A 1 152 ? -30.079 -5.205 33.377 1.00 97.25 152 VAL A C 1
ATOM 1171 O O . VAL A 1 152 ? -29.852 -4.256 32.630 1.00 97.25 152 VAL A O 1
ATOM 1174 N N . GLU A 1 153 ? -29.088 -5.935 33.889 1.00 97.06 153 GLU A N 1
ATOM 1175 C CA . GLU A 1 153 ? -27.672 -5.700 33.589 1.00 97.06 153 GLU A CA 1
ATOM 1176 C C . GLU A 1 153 ? -27.357 -5.855 32.094 1.00 97.06 153 GLU A C 1
ATOM 1178 O O . GLU A 1 153 ? -26.582 -5.068 31.534 1.00 97.06 153 GLU A O 1
ATOM 1183 N N . ALA A 1 154 ? -27.965 -6.836 31.421 1.00 95.69 154 ALA A N 1
ATOM 1184 C CA . ALA A 1 154 ? -27.819 -7.017 29.980 1.00 95.69 154 ALA A CA 1
ATOM 1185 C C . ALA A 1 154 ? -28.428 -5.841 29.197 1.00 95.69 154 ALA A C 1
ATOM 1187 O O . ALA A 1 154 ? -27.757 -5.274 28.329 1.00 95.69 154 ALA A O 1
ATOM 1188 N N . GLU A 1 155 ? -29.646 -5.415 29.546 1.00 97.50 155 GLU A N 1
ATOM 1189 C CA . GLU A 1 155 ? -30.309 -4.271 28.908 1.00 97.50 155 GLU A CA 1
ATOM 1190 C C . GLU A 1 155 ? -29.542 -2.959 29.115 1.00 97.50 155 GLU A C 1
ATOM 1192 O O . GLU A 1 155 ? -29.373 -2.173 28.179 1.00 97.50 155 GLU A O 1
ATOM 1197 N N . VAL A 1 156 ? -29.045 -2.711 30.331 1.00 97.44 156 VAL A N 1
ATOM 1198 C CA . VAL A 1 156 ? -28.229 -1.528 30.641 1.00 97.44 156 VAL A CA 1
ATOM 1199 C C . VAL A 1 156 ? -26.958 -1.527 29.797 1.00 97.44 156 VAL A C 1
ATOM 1201 O O . VAL A 1 156 ? -26.600 -0.499 29.215 1.00 97.44 156 VAL A O 1
ATOM 1204 N N . ASN A 1 157 ? -26.296 -2.678 29.667 1.00 95.88 157 ASN A N 1
ATOM 1205 C CA . ASN A 1 157 ? -25.106 -2.807 28.834 1.00 95.88 157 ASN A CA 1
ATOM 1206 C C . ASN A 1 157 ? -25.391 -2.554 27.350 1.00 95.88 157 ASN A C 1
ATOM 1208 O O . ASN A 1 157 ? -24.591 -1.896 26.682 1.00 95.88 157 ASN A O 1
ATOM 1212 N N . GLU A 1 158 ? -26.513 -3.041 26.825 1.00 96.56 158 GLU A N 1
ATOM 1213 C CA . GLU A 1 158 ? -26.914 -2.794 25.439 1.00 96.56 158 GLU A CA 1
ATOM 1214 C C . GLU A 1 158 ? -27.230 -1.313 25.195 1.00 96.56 158 GLU A C 1
ATOM 1216 O O . GLU A 1 158 ? -26.698 -0.703 24.259 1.00 96.56 158 GLU A O 1
ATOM 1221 N N . ARG A 1 159 ? -28.023 -0.696 26.080 1.00 96.50 159 ARG A N 1
ATOM 1222 C CA . ARG A 1 159 ? -28.345 0.736 26.013 1.00 96.50 159 ARG A CA 1
ATOM 1223 C C . ARG A 1 159 ? -27.090 1.598 26.089 1.00 96.50 159 ARG A C 1
ATOM 1225 O O . ARG A 1 159 ? -26.974 2.546 25.314 1.00 96.50 159 ARG A O 1
ATOM 1232 N N . ARG A 1 160 ? -26.133 1.250 26.958 1.00 97.06 160 ARG A N 1
ATOM 1233 C CA . ARG A 1 160 ? -24.839 1.939 27.061 1.00 97.06 160 ARG A CA 1
ATOM 1234 C C . ARG A 1 160 ? -24.060 1.865 25.748 1.00 97.06 160 ARG A C 1
ATOM 1236 O O . ARG A 1 160 ? -23.659 2.905 25.238 1.00 97.06 160 ARG A O 1
ATOM 1243 N N . ARG A 1 161 ? -23.913 0.672 25.155 1.00 95.44 161 ARG A N 1
ATOM 1244 C CA . ARG A 1 161 ? -23.234 0.510 23.852 1.00 95.44 161 ARG A CA 1
ATOM 1245 C C . ARG A 1 161 ? -23.917 1.316 22.744 1.00 95.44 161 ARG A C 1
ATOM 1247 O O . ARG A 1 161 ? -23.241 1.944 21.936 1.00 95.44 161 ARG A O 1
ATOM 1254 N N . SER A 1 162 ? -25.251 1.322 22.704 1.00 96.62 162 SER A N 1
ATOM 1255 C CA . SER A 1 162 ? -26.005 2.142 21.745 1.00 96.62 162 SER A CA 1
ATOM 1256 C C . SER A 1 162 ? -25.780 3.643 21.974 1.00 96.62 162 SER A C 1
ATOM 1258 O O . SER A 1 162 ? -25.658 4.403 21.013 1.00 96.62 162 SER A O 1
ATOM 1260 N N . GLY A 1 163 ? -25.700 4.069 23.238 1.00 96.75 163 GLY A N 1
ATOM 1261 C CA . GLY A 1 163 ? -25.357 5.435 23.629 1.00 96.75 163 GLY A CA 1
ATOM 1262 C C . GLY A 1 163 ? -23.982 5.855 23.114 1.00 96.75 163 GLY A C 1
ATOM 1263 O O . GLY A 1 163 ? -23.891 6.860 22.416 1.00 96.75 163 GLY A O 1
ATOM 1264 N N . GLU A 1 164 ? -22.955 5.039 23.359 1.00 96.44 164 GLU A N 1
ATOM 1265 C CA . GLU A 1 164 ? -21.579 5.270 22.887 1.00 96.44 164 GLU A CA 1
ATOM 1266 C C . GLU A 1 164 ? -21.517 5.410 21.357 1.00 96.44 164 GLU A C 1
ATOM 1268 O O . GLU A 1 164 ? -20.942 6.365 20.834 1.00 96.44 164 GLU A O 1
ATOM 1273 N N . GLN A 1 165 ? -22.193 4.524 20.617 1.00 94.81 165 GLN A N 1
ATOM 1274 C CA . GLN A 1 165 ? -22.267 4.615 19.154 1.00 94.81 165 GLN A CA 1
ATOM 1275 C C . GLN A 1 165 ? -22.930 5.916 18.680 1.00 94.81 165 GLN A C 1
ATOM 1277 O O . GLN A 1 165 ? -22.477 6.545 17.721 1.00 94.81 165 GLN A O 1
ATOM 1282 N N . LYS A 1 166 ? -24.018 6.338 19.334 1.00 95.06 166 LYS A N 1
ATOM 1283 C CA . LYS A 1 166 ? -24.703 7.594 18.995 1.00 95.06 166 LYS A CA 1
ATOM 1284 C C . LYS A 1 166 ? -23.842 8.806 19.330 1.00 95.06 166 LYS A C 1
ATOM 1286 O O . LYS A 1 166 ? -23.827 9.760 18.554 1.00 95.06 166 LYS A O 1
ATOM 1291 N N . GLU A 1 167 ? -23.114 8.768 20.438 1.00 96.25 167 GLU A N 1
ATOM 1292 C CA . GLU A 1 167 ? -22.192 9.825 20.840 1.00 96.25 167 GLU A CA 1
ATOM 1293 C C . GLU A 1 167 ? -21.047 9.986 19.831 1.00 96.25 167 GLU A C 1
ATOM 1295 O O . GLU A 1 167 ? -20.741 11.109 19.426 1.00 96.25 167 GLU A O 1
ATOM 1300 N N . ASP A 1 168 ? -20.492 8.882 19.324 1.00 94.31 168 ASP A N 1
ATOM 1301 C CA . ASP A 1 168 ? -19.497 8.899 18.248 1.00 94.31 168 ASP A CA 1
ATOM 1302 C C . ASP A 1 168 ? -20.027 9.583 16.980 1.00 94.31 168 ASP A C 1
ATOM 1304 O O . ASP A 1 168 ? -19.362 10.451 16.402 1.00 94.31 168 ASP A O 1
ATOM 1308 N N . VAL A 1 169 ? -21.252 9.241 16.570 1.00 95.44 169 VAL A N 1
ATOM 1309 C CA . VAL A 1 169 ? -21.912 9.858 15.410 1.00 95.44 169 VAL A CA 1
ATOM 1310 C C . VAL A 1 169 ? -22.126 11.354 15.635 1.00 95.44 169 VAL A C 1
ATOM 1312 O O . VAL A 1 169 ? -21.849 12.161 14.743 1.00 95.44 169 VAL A O 1
ATOM 1315 N N . VAL A 1 170 ? -22.601 11.747 16.818 1.00 95.62 170 VAL A N 1
ATOM 1316 C CA . VAL A 1 170 ? -22.811 13.158 17.170 1.00 95.62 170 VAL A CA 1
ATOM 1317 C C . VAL A 1 170 ? -21.487 13.915 17.181 1.00 95.62 170 VAL A C 1
ATOM 1319 O O . VAL A 1 170 ? -21.428 15.024 16.655 1.00 95.62 170 VAL A O 1
ATOM 1322 N N . ARG A 1 171 ? -20.409 13.318 17.695 1.00 96.38 171 ARG A N 1
ATOM 1323 C CA . ARG A 1 171 ? -19.076 13.931 17.729 1.00 96.38 171 ARG A CA 1
ATOM 1324 C C . ARG A 1 171 ? -18.558 14.243 16.328 1.00 96.38 171 ARG A C 1
ATOM 1326 O O . ARG A 1 171 ? -18.103 15.360 16.082 1.00 96.38 171 ARG A O 1
ATOM 1333 N N . VAL A 1 172 ? -18.661 13.292 15.396 1.00 94.69 172 VAL A N 1
ATOM 1334 C CA . VAL A 1 172 ? -18.262 13.514 13.994 1.00 94.69 172 VAL A CA 1
ATOM 1335 C C . VAL A 1 172 ? -19.121 14.602 13.352 1.00 94.69 172 VAL A C 1
ATOM 1337 O O . VAL A 1 172 ? -18.583 15.521 12.736 1.00 94.69 172 VAL A O 1
ATOM 1340 N N . LYS A 1 173 ? -20.447 14.548 13.539 1.00 94.81 173 LYS A N 1
ATOM 1341 C CA . LYS A 1 173 ? -21.367 15.561 13.000 1.00 94.81 173 LYS A CA 1
ATOM 1342 C C . LYS A 1 173 ? -21.081 16.954 13.553 1.00 94.81 173 LYS A C 1
ATOM 1344 O O . LYS A 1 173 ? -21.068 17.905 12.781 1.00 94.81 173 LYS A O 1
ATOM 1349 N N . LYS A 1 174 ? -20.808 17.080 14.853 1.00 93.94 174 LYS A N 1
ATOM 1350 C CA . LYS A 1 174 ? -20.460 18.355 15.491 1.00 93.94 174 LYS A CA 1
ATOM 1351 C C . LYS A 1 174 ? -19.209 18.958 14.855 1.00 93.94 174 LYS A C 1
ATOM 1353 O O . LYS A 1 174 ? -19.242 20.109 14.438 1.00 93.94 174 LYS A O 1
ATOM 1358 N N . ARG A 1 175 ? -18.158 18.152 14.679 1.00 89.94 175 ARG A N 1
ATOM 1359 C CA . ARG A 1 175 ? -16.928 18.594 14.011 1.00 89.94 175 ARG A CA 1
ATOM 1360 C C . ARG A 1 175 ? -17.168 19.003 12.556 1.00 89.94 175 ARG A C 1
ATOM 1362 O O . ARG A 1 175 ? -16.593 19.980 12.101 1.00 89.94 175 ARG A O 1
ATOM 1369 N N . ALA A 1 176 ? -18.018 18.281 11.827 1.00 86.38 176 ALA A N 1
ATOM 1370 C CA . ALA A 1 176 ? -18.385 18.658 10.464 1.00 86.38 176 ALA A CA 1
ATOM 1371 C C . ALA A 1 176 ? -19.117 20.010 10.427 1.00 86.38 176 ALA A C 1
ATOM 1373 O O . ALA A 1 176 ? -18.789 20.851 9.598 1.00 86.38 176 ALA A O 1
ATOM 1374 N N . VAL A 1 177 ? -20.054 20.243 11.355 1.00 89.69 177 VAL A N 1
ATOM 1375 C CA . VAL A 1 177 ? -20.774 21.520 11.486 1.00 89.69 177 VAL A CA 1
ATOM 1376 C C . VAL A 1 177 ? -19.826 22.670 11.825 1.00 89.69 177 VAL A C 1
ATOM 1378 O O . VAL A 1 177 ? -19.953 23.738 11.241 1.00 89.69 177 VAL A O 1
ATOM 1381 N N . GLU A 1 178 ? -18.844 22.455 12.702 1.00 86.38 178 GLU A N 1
ATOM 1382 C CA . GLU A 1 178 ? -17.822 23.459 13.046 1.00 86.38 178 GLU A CA 1
ATOM 1383 C C . GLU A 1 178 ? -16.954 23.874 11.844 1.00 86.38 178 GLU A C 1
ATOM 1385 O O . GLU A 1 178 ? -16.423 24.981 11.830 1.00 86.38 178 GLU A O 1
ATOM 1390 N N . LEU A 1 179 ? -16.831 23.019 10.822 1.00 87.56 179 LEU A N 1
ATOM 1391 C CA . LEU A 1 179 ? -16.073 23.305 9.599 1.00 87.56 179 LEU A CA 1
ATOM 1392 C C . LEU A 1 179 ? -16.904 23.993 8.502 1.00 87.56 179 LEU A C 1
ATOM 1394 O O . LEU A 1 179 ? -16.315 24.492 7.542 1.00 87.56 179 LEU A O 1
ATOM 1398 N N . LEU A 1 180 ? -18.238 24.031 8.622 1.00 84.88 180 LEU A N 1
ATOM 1399 C CA . LEU A 1 180 ? -19.125 24.646 7.622 1.00 84.88 180 LEU A CA 1
ATOM 1400 C C . LEU A 1 180 ? -18.952 26.168 7.471 1.00 84.88 180 LEU A C 1
ATOM 1402 O O . LEU A 1 180 ? -18.961 26.628 6.331 1.00 84.88 180 LEU A O 1
ATOM 1406 N N . PRO A 1 181 ? -18.773 26.963 8.546 1.00 88.12 181 PRO A N 1
ATOM 1407 C CA . PRO A 1 181 ? -18.601 28.411 8.421 1.00 88.12 181 PRO A CA 1
ATOM 1408 C C . PRO A 1 181 ? -17.373 28.820 7.599 1.00 88.12 181 PRO A C 1
ATOM 1410 O O . PRO A 1 181 ? -17.371 29.899 7.020 1.00 88.12 181 PRO A O 1
ATOM 1413 N N . ASP A 1 182 ? -16.351 27.958 7.537 1.00 88.69 182 ASP A N 1
ATOM 1414 C CA . ASP A 1 182 ? -15.102 28.184 6.797 1.00 88.69 182 ASP A CA 1
ATOM 1415 C C . ASP A 1 182 ? -14.918 27.170 5.648 1.00 88.69 182 ASP A C 1
ATOM 1417 O O . ASP A 1 182 ? -13.800 26.811 5.267 1.00 88.69 182 ASP A O 1
ATOM 1421 N N . ALA A 1 183 ? -16.028 26.645 5.114 1.00 88.56 183 ALA A N 1
ATOM 1422 C CA . ALA A 1 183 ? -16.015 25.569 4.123 1.00 88.56 183 ALA A CA 1
ATOM 1423 C C . ALA A 1 183 ? -15.261 25.950 2.842 1.00 88.56 183 ALA A C 1
ATOM 1425 O O . ALA A 1 183 ? -14.514 25.128 2.312 1.00 88.56 183 ALA A O 1
ATOM 1426 N N . GLU A 1 184 ? -15.407 27.192 2.374 1.00 89.81 184 GLU A N 1
ATOM 1427 C CA . GLU A 1 184 ? -14.732 27.685 1.168 1.00 89.81 184 GLU A CA 1
ATOM 1428 C C . GLU A 1 184 ? -13.207 27.693 1.334 1.00 89.81 184 GLU A C 1
ATOM 1430 O O . GLU A 1 184 ? -12.490 27.168 0.482 1.00 89.81 184 GLU A O 1
ATOM 1435 N N . ASN A 1 185 ? -12.697 28.191 2.465 1.00 90.12 185 ASN A N 1
ATOM 1436 C CA . ASN A 1 185 ? -11.259 28.200 2.740 1.00 90.12 185 ASN A CA 1
ATOM 1437 C C . ASN A 1 185 ? -10.706 26.789 2.967 1.00 90.12 185 ASN A C 1
ATOM 1439 O O . ASN A 1 185 ? -9.595 26.480 2.531 1.00 90.12 185 ASN A O 1
ATOM 1443 N N . ASN A 1 186 ? -11.464 25.915 3.635 1.00 90.69 186 ASN A N 1
ATOM 1444 C CA . ASN A 1 186 ? -11.081 24.515 3.817 1.00 90.69 186 ASN A CA 1
ATOM 1445 C C . ASN A 1 186 ? -10.993 23.783 2.473 1.00 90.69 186 ASN A C 1
ATOM 1447 O O . ASN A 1 186 ? -10.008 23.087 2.214 1.00 90.69 186 ASN A O 1
ATOM 1451 N N . LEU A 1 187 ? -11.977 23.988 1.596 1.00 91.31 187 LEU A N 1
ATOM 1452 C CA . LEU A 1 187 ? -11.975 23.440 0.245 1.00 91.31 187 LEU A CA 1
ATOM 1453 C C . LEU A 1 187 ? -10.807 23.996 -0.575 1.00 91.31 187 LEU A C 1
ATOM 1455 O O . LEU A 1 187 ? -10.104 23.220 -1.214 1.00 91.31 187 LEU A O 1
ATOM 1459 N N . ALA A 1 188 ? -10.537 25.301 -0.499 1.00 94.19 188 ALA A N 1
ATOM 1460 C CA . ALA A 1 188 ? -9.415 25.927 -1.195 1.00 94.19 188 ALA A CA 1
ATOM 1461 C C . ALA A 1 188 ? -8.057 25.350 -0.755 1.00 94.19 188 ALA A C 1
ATOM 1463 O O . ALA A 1 188 ? -7.210 25.053 -1.595 1.00 94.19 188 ALA A O 1
ATOM 1464 N N . LYS A 1 189 ? -7.851 25.123 0.550 1.00 94.94 189 LYS A N 1
ATOM 1465 C CA . LYS A 1 189 ? -6.629 24.480 1.070 1.00 94.94 189 LYS A CA 1
ATOM 1466 C C . LYS A 1 189 ? -6.482 23.043 0.568 1.00 94.94 189 LYS A C 1
ATOM 1468 O O . LYS A 1 189 ? -5.384 22.642 0.186 1.00 94.94 189 LYS A O 1
ATOM 1473 N N . LEU A 1 190 ? -7.570 22.270 0.565 1.00 95.25 190 LEU A N 1
ATOM 1474 C CA . LEU A 1 190 ? -7.564 20.900 0.046 1.00 95.25 190 LEU A CA 1
ATOM 1475 C C . LEU A 1 190 ? -7.292 20.873 -1.460 1.00 95.25 190 LEU A C 1
ATOM 1477 O O . LEU A 1 190 ? -6.460 20.084 -1.903 1.00 95.25 190 LEU A O 1
ATOM 1481 N N . GLN A 1 191 ? -7.919 21.766 -2.224 1.00 96.38 191 GLN A N 1
ATOM 1482 C CA . GLN A 1 191 ? -7.675 21.914 -3.655 1.00 96.38 191 GLN A CA 1
ATOM 1483 C C . GLN A 1 191 ? -6.205 22.252 -3.921 1.00 96.38 191 GLN A C 1
ATOM 1485 O O . GLN A 1 191 ? -5.557 21.562 -4.697 1.00 96.38 191 GLN A O 1
ATOM 1490 N N . ALA A 1 192 ? -5.631 23.211 -3.188 1.00 97.19 192 ALA A N 1
ATOM 1491 C CA . ALA A 1 192 ? -4.222 23.575 -3.322 1.00 97.19 192 ALA A CA 1
ATOM 1492 C C . ALA A 1 192 ? -3.269 22.405 -3.013 1.00 97.19 192 ALA A C 1
ATOM 1494 O O . ALA A 1 192 ? -2.239 22.250 -3.676 1.00 97.19 192 ALA A O 1
ATOM 1495 N N . LEU A 1 193 ? -3.593 21.560 -2.027 1.00 97.25 193 LEU A N 1
ATOM 1496 C CA . LEU A 1 193 ? -2.820 20.349 -1.732 1.00 97.25 193 LEU A CA 1
ATOM 1497 C C . LEU A 1 193 ? -2.901 19.331 -2.874 1.00 97.25 193 LEU A C 1
ATOM 1499 O O . LEU A 1 193 ? -1.869 18.785 -3.274 1.00 97.25 193 LEU A O 1
ATOM 1503 N N . VAL A 1 194 ? -4.104 19.101 -3.407 1.00 97.88 194 VAL A N 1
ATOM 1504 C CA . VAL A 1 194 ? -4.323 18.218 -4.558 1.00 97.88 194 VAL A CA 1
ATOM 1505 C C . VAL A 1 194 ? -3.558 18.739 -5.772 1.00 97.88 194 VAL A C 1
ATOM 1507 O O . VAL A 1 194 ? -2.764 17.991 -6.340 1.00 97.88 194 VAL A O 1
ATOM 1510 N N . ASP A 1 195 ? -3.685 20.023 -6.097 1.00 97.94 195 ASP A N 1
ATOM 1511 C CA . ASP A 1 195 ? -3.000 20.662 -7.224 1.00 97.94 195 ASP A CA 1
ATOM 1512 C C . ASP A 1 195 ? -1.478 20.584 -7.070 1.00 97.94 195 ASP A C 1
ATOM 1514 O O . ASP A 1 195 ? -0.767 20.210 -8.004 1.00 97.94 195 ASP A O 1
ATOM 1518 N N . THR A 1 196 ? -0.961 20.836 -5.862 1.00 97.94 196 THR A N 1
ATOM 1519 C CA . THR A 1 196 ? 0.473 20.699 -5.564 1.00 97.94 196 THR A CA 1
ATOM 1520 C C . THR A 1 196 ? 0.949 19.264 -5.780 1.00 97.94 196 THR A C 1
ATOM 1522 O O . THR A 1 196 ? 2.022 19.039 -6.345 1.00 97.94 196 THR A O 1
ATOM 1525 N N . SER A 1 197 ? 0.174 18.272 -5.334 1.00 97.19 197 SER A N 1
ATOM 1526 C CA . SER A 1 197 ? 0.517 16.862 -5.543 1.00 97.19 197 SER A CA 1
ATOM 1527 C C . SER A 1 197 ? 0.449 16.457 -7.021 1.00 97.19 197 SER A C 1
ATOM 1529 O O . SER A 1 197 ? 1.351 15.768 -7.501 1.00 97.19 197 SER A O 1
ATOM 1531 N N . GLY A 1 198 ? -0.545 16.958 -7.763 1.00 97.94 198 GLY A N 1
ATOM 1532 C CA . GLY A 1 198 ? -0.693 16.741 -9.200 1.00 97.94 198 GLY A CA 1
ATOM 1533 C C . GLY A 1 198 ? 0.475 17.334 -9.980 1.00 97.94 198 GLY A C 1
ATOM 1534 O O . GLY A 1 198 ? 1.087 16.645 -10.794 1.00 97.94 198 GLY A O 1
ATOM 1535 N N . GLN A 1 199 ? 0.881 18.564 -9.655 1.00 98.12 199 GLN A N 1
ATOM 1536 C CA . GLN A 1 199 ? 2.029 19.210 -10.290 1.00 98.12 199 GLN A CA 1
ATOM 1537 C C . GLN A 1 199 ? 3.337 18.452 -10.029 1.00 98.12 199 GLN A C 1
ATOM 1539 O O . GLN A 1 199 ? 4.156 18.301 -10.936 1.00 98.12 199 GLN A O 1
ATOM 1544 N N . ARG A 1 200 ? 3.538 17.927 -8.811 1.00 98.25 200 ARG A N 1
ATOM 1545 C CA . ARG A 1 200 ? 4.700 17.072 -8.509 1.00 98.25 200 ARG A CA 1
ATOM 1546 C C . ARG A 1 200 ? 4.716 15.818 -9.381 1.00 98.25 200 ARG A C 1
ATOM 1548 O O . ARG A 1 200 ? 5.777 15.455 -9.881 1.00 98.25 200 ARG A O 1
ATOM 1555 N N . MET A 1 201 ? 3.563 15.182 -9.590 1.00 97.94 201 MET A N 1
ATOM 1556 C CA . MET A 1 201 ? 3.452 14.001 -10.447 1.00 97.94 201 MET A CA 1
ATOM 1557 C C . MET A 1 201 ? 3.762 14.328 -11.911 1.00 97.94 201 MET A C 1
ATOM 1559 O O . MET A 1 201 ? 4.562 13.627 -12.525 1.00 97.94 201 MET A O 1
ATOM 1563 N N . VAL A 1 202 ? 3.206 15.419 -12.445 1.00 98.12 202 VAL A N 1
ATOM 1564 C CA . VAL A 1 202 ? 3.501 15.888 -13.810 1.00 98.12 202 VAL A CA 1
ATOM 1565 C C . VAL A 1 202 ? 5.001 16.133 -13.990 1.00 98.12 202 VAL A C 1
ATOM 1567 O O . VAL A 1 202 ? 5.588 15.673 -14.968 1.00 98.12 202 VAL A O 1
ATOM 1570 N N . ASN A 1 203 ? 5.646 16.781 -13.018 1.00 98.12 203 ASN A N 1
ATOM 1571 C CA . ASN A 1 203 ? 7.087 17.031 -13.060 1.00 98.12 203 ASN A CA 1
ATOM 1572 C C . ASN A 1 203 ? 7.903 15.728 -13.056 1.00 98.12 203 ASN A C 1
ATOM 1574 O O . ASN A 1 203 ? 8.846 15.599 -13.834 1.00 98.12 203 ASN A O 1
ATOM 1578 N N . LEU A 1 204 ? 7.540 14.756 -12.213 1.00 98.50 204 LEU A N 1
ATOM 1579 C CA . LEU A 1 204 ? 8.208 13.450 -12.162 1.00 98.50 204 LEU A CA 1
ATOM 1580 C C . LEU A 1 204 ? 8.048 12.672 -13.472 1.00 98.50 204 LEU A C 1
ATOM 1582 O O . LEU A 1 204 ? 9.022 12.105 -13.962 1.00 98.50 204 LEU A O 1
ATOM 1586 N N . VAL A 1 205 ? 6.852 12.682 -14.066 1.00 98.38 205 VAL A N 1
ATOM 1587 C CA . VAL A 1 205 ? 6.602 12.054 -15.372 1.00 98.38 205 VAL A CA 1
ATOM 1588 C C . VAL A 1 205 ? 7.447 12.718 -16.458 1.00 98.38 205 VAL A C 1
ATOM 1590 O O . VAL A 1 205 ? 8.085 12.017 -17.238 1.00 98.38 205 VAL A O 1
ATOM 1593 N N . GLY A 1 206 ? 7.523 14.051 -16.476 1.00 98.38 206 GLY A N 1
ATOM 1594 C CA . GLY A 1 206 ? 8.370 14.777 -17.424 1.00 98.38 206 GLY A CA 1
ATOM 1595 C C . GLY A 1 206 ? 9.858 14.437 -17.282 1.00 98.38 206 GLY A C 1
ATOM 1596 O O . GLY A 1 206 ? 10.542 14.209 -18.284 1.00 98.38 206 GLY A O 1
ATOM 1597 N N . GLN A 1 207 ? 10.362 14.342 -16.047 1.00 98.38 207 GLN A N 1
ATOM 1598 C CA . GLN A 1 207 ? 11.741 13.917 -15.781 1.00 98.38 207 GLN A CA 1
ATOM 1599 C C . GLN A 1 207 ? 11.987 12.480 -16.251 1.00 98.38 207 GLN A C 1
ATOM 1601 O O . GLN A 1 207 ? 12.964 12.221 -16.955 1.00 98.38 207 GLN A O 1
ATOM 1606 N N . TRP A 1 208 ? 11.088 11.556 -15.903 1.00 98.38 208 TRP A N 1
ATOM 1607 C CA . TRP A 1 208 ? 11.197 10.156 -16.299 1.00 98.38 208 TRP A CA 1
ATOM 1608 C C . TRP A 1 208 ? 11.190 9.993 -17.817 1.00 98.38 208 TRP A C 1
ATOM 1610 O O . TRP A 1 208 ? 12.060 9.313 -18.353 1.00 98.38 208 TRP A O 1
ATOM 1620 N N . GLU A 1 209 ? 10.277 10.664 -18.517 1.00 98.44 209 GLU A N 1
ATOM 1621 C CA . GLU A 1 209 ? 10.174 10.574 -19.972 1.00 98.44 209 GLU A CA 1
ATOM 1622 C C . GLU A 1 209 ? 11.421 11.136 -20.662 1.00 98.44 209 GLU A C 1
ATOM 1624 O O . GLU A 1 209 ? 11.951 10.517 -21.582 1.00 98.44 209 GLU A O 1
ATOM 1629 N N . THR A 1 210 ? 11.962 12.249 -20.155 1.00 98.31 210 THR A N 1
ATOM 1630 C CA . THR A 1 210 ? 13.211 12.830 -20.670 1.00 98.31 210 THR A CA 1
ATOM 1631 C C . THR A 1 210 ? 14.374 11.843 -20.564 1.00 98.31 210 THR A C 1
ATOM 1633 O O . THR A 1 210 ? 15.112 11.644 -21.530 1.00 98.31 210 THR A O 1
ATOM 1636 N N . HIS A 1 211 ? 14.546 11.204 -19.402 1.00 98.38 211 HIS A N 1
ATOM 1637 C CA . HIS A 1 211 ? 15.607 10.214 -19.207 1.00 98.38 211 HIS A CA 1
ATOM 1638 C C . HIS A 1 211 ? 15.367 8.937 -20.016 1.00 98.38 211 HIS A C 1
ATOM 1640 O O . HIS A 1 211 ? 16.301 8.399 -20.609 1.00 98.38 211 HIS A O 1
ATOM 1646 N N . ARG A 1 212 ? 14.119 8.467 -20.077 1.00 98.38 212 ARG A N 1
ATOM 1647 C CA . ARG A 1 212 ? 13.736 7.257 -20.804 1.00 98.38 212 ARG A CA 1
ATOM 1648 C C . ARG A 1 212 ? 14.001 7.385 -22.298 1.00 98.38 212 ARG A C 1
ATOM 1650 O O . ARG A 1 212 ? 14.567 6.464 -22.879 1.00 98.38 212 ARG A O 1
ATOM 1657 N N . VAL A 1 213 ? 13.605 8.501 -22.912 1.00 98.50 213 VAL A N 1
ATOM 1658 C CA . VAL A 1 213 ? 13.822 8.745 -24.346 1.00 98.50 213 VAL A CA 1
ATOM 1659 C C . VAL A 1 213 ? 15.316 8.756 -24.663 1.00 98.50 213 VAL A C 1
ATOM 1661 O O . VAL A 1 213 ? 15.739 8.014 -25.543 1.00 98.50 213 VAL A O 1
ATOM 1664 N N . ARG A 1 214 ? 16.125 9.485 -23.878 1.00 98.19 214 ARG A N 1
ATOM 1665 C CA . ARG A 1 214 ? 17.589 9.519 -24.056 1.00 98.19 214 ARG A CA 1
ATOM 1666 C C . ARG A 1 214 ? 18.217 8.127 -24.006 1.00 98.19 214 ARG A C 1
ATOM 1668 O O . ARG A 1 214 ? 18.973 7.771 -24.899 1.00 98.19 214 ARG A O 1
ATOM 1675 N N . LEU A 1 215 ? 17.854 7.319 -23.010 1.00 98.56 215 LEU A N 1
ATOM 1676 C CA . LEU A 1 215 ? 18.406 5.972 -22.856 1.00 98.56 215 LEU A CA 1
ATOM 1677 C C . LEU A 1 215 ? 17.998 5.035 -24.005 1.00 98.56 215 LEU A C 1
ATOM 1679 O O . LEU A 1 215 ? 18.783 4.192 -24.436 1.00 98.56 215 LEU A O 1
ATOM 1683 N N . ILE A 1 216 ? 16.767 5.168 -24.506 1.00 98.38 216 ILE A N 1
ATOM 1684 C CA . ILE A 1 216 ? 16.295 4.395 -25.660 1.00 98.38 216 ILE A CA 1
ATOM 1685 C C . ILE A 1 216 ? 17.070 4.777 -26.922 1.00 98.38 216 ILE A C 1
ATOM 1687 O O . ILE A 1 216 ? 17.415 3.890 -27.705 1.00 98.38 216 ILE A O 1
ATOM 1691 N N . ASP A 1 217 ? 17.336 6.064 -27.128 1.00 98.38 217 ASP A N 1
ATOM 1692 C CA . ASP A 1 217 ? 18.084 6.533 -28.291 1.00 98.38 217 ASP A CA 1
ATOM 1693 C C . ASP A 1 217 ? 19.552 6.084 -28.225 1.00 98.38 217 ASP A C 1
ATOM 1695 O O . ASP A 1 217 ? 20.030 5.478 -29.184 1.00 98.38 217 ASP A O 1
ATOM 1699 N N . GLU A 1 218 ? 20.213 6.214 -27.069 1.00 98.12 218 GLU A N 1
ATOM 1700 C CA . GLU A 1 218 ? 21.566 5.676 -26.840 1.00 98.12 218 GLU A CA 1
ATOM 1701 C C . GLU A 1 218 ? 21.629 4.161 -27.090 1.00 98.12 218 GLU A C 1
ATOM 1703 O O . GLU A 1 218 ? 22.525 3.663 -27.774 1.00 98.12 218 GLU A O 1
ATOM 1708 N N . TYR A 1 219 ? 20.645 3.405 -26.592 1.00 98.38 219 TYR A N 1
ATOM 1709 C CA . TYR A 1 219 ? 20.563 1.965 -26.836 1.00 98.38 219 TYR A CA 1
ATOM 1710 C C . TYR A 1 219 ? 20.438 1.638 -28.331 1.00 98.38 219 TYR A C 1
ATOM 1712 O O . TYR A 1 219 ? 21.076 0.704 -28.822 1.00 98.38 219 TYR A O 1
ATOM 1720 N N . ARG A 1 220 ? 19.618 2.393 -29.072 1.00 98.31 220 ARG A N 1
ATOM 1721 C CA . ARG A 1 220 ? 19.442 2.198 -30.519 1.00 98.31 220 ARG A CA 1
ATOM 1722 C C . ARG A 1 220 ? 20.721 2.498 -31.290 1.00 98.31 220 ARG A C 1
ATOM 1724 O O . ARG A 1 220 ? 21.037 1.759 -32.221 1.00 98.31 220 ARG A O 1
ATOM 1731 N N . GLU A 1 221 ? 21.438 3.551 -30.915 1.00 98.25 221 GLU A N 1
ATOM 1732 C CA . GLU A 1 221 ? 22.718 3.911 -31.526 1.00 98.25 221 GLU A CA 1
ATOM 1733 C C . GLU A 1 221 ? 23.783 2.849 -31.262 1.00 98.25 221 GLU A C 1
ATOM 1735 O O . GLU A 1 221 ? 24.392 2.356 -32.210 1.00 98.25 221 GLU A O 1
ATOM 1740 N N . LEU A 1 222 ? 23.935 2.417 -30.007 1.00 98.31 222 LEU A N 1
ATOM 1741 C CA . LEU A 1 222 ? 24.865 1.348 -29.638 1.00 98.31 222 LEU A CA 1
ATOM 1742 C C . LEU A 1 222 ? 24.554 0.045 -30.374 1.00 98.31 222 LEU A C 1
ATOM 1744 O O . LEU A 1 222 ? 25.459 -0.618 -30.876 1.00 98.31 222 LEU A O 1
ATOM 1748 N N . LYS A 1 223 ? 23.271 -0.309 -30.487 1.00 98.38 223 LYS A N 1
ATOM 1749 C CA . LYS A 1 223 ? 22.850 -1.501 -31.222 1.00 98.38 223 LYS A CA 1
ATOM 1750 C C . LYS A 1 223 ? 23.196 -1.412 -32.710 1.00 98.38 223 LYS A C 1
ATOM 1752 O O . LYS A 1 223 ? 23.617 -2.410 -33.286 1.00 98.38 223 LYS A O 1
ATOM 1757 N N . ARG A 1 224 ? 23.030 -0.238 -33.328 1.00 98.19 224 ARG A N 1
ATOM 1758 C CA . ARG A 1 224 ? 23.403 -0.015 -34.733 1.00 98.19 224 ARG A CA 1
ATOM 1759 C C . ARG A 1 224 ? 24.915 -0.129 -34.926 1.00 98.19 224 ARG A C 1
ATOM 1761 O O . ARG A 1 224 ? 25.347 -0.887 -35.783 1.00 98.19 224 ARG A O 1
ATOM 1768 N N . ALA A 1 225 ? 25.695 0.555 -34.090 1.00 97.81 225 ALA A N 1
ATOM 1769 C CA . ALA A 1 225 ? 27.154 0.521 -34.155 1.00 97.81 225 ALA A CA 1
ATOM 1770 C C . ALA A 1 225 ? 27.709 -0.899 -33.956 1.00 97.81 225 ALA A C 1
ATOM 1772 O O . ALA A 1 225 ? 28.656 -1.296 -34.627 1.00 97.81 225 ALA A O 1
ATOM 1773 N N . HIS A 1 226 ? 27.096 -1.687 -33.068 1.00 97.94 226 HIS A N 1
ATOM 1774 C CA . HIS A 1 226 ? 27.475 -3.083 -32.876 1.00 97.94 226 HIS A CA 1
ATOM 1775 C C . HIS A 1 226 ? 27.225 -3.934 -34.128 1.00 97.94 226 HIS A C 1
ATOM 1777 O O . HIS A 1 226 ? 28.104 -4.694 -34.521 1.00 97.94 226 HIS A O 1
ATOM 1783 N N . GLN A 1 227 ? 26.076 -3.764 -34.792 1.00 97.75 227 GLN A N 1
ATOM 1784 C CA . GLN A 1 227 ? 25.794 -4.468 -36.047 1.00 97.75 227 GLN A CA 1
ATOM 1785 C C . GLN A 1 227 ? 26.798 -4.088 -37.143 1.00 97.75 227 GLN A C 1
ATOM 1787 O O . GLN A 1 227 ? 27.362 -4.961 -37.793 1.00 97.75 227 GLN A O 1
ATOM 1792 N N . GLU A 1 228 ? 27.084 -2.793 -37.301 1.00 97.56 228 GLU A N 1
ATOM 1793 C CA . GLU A 1 228 ? 28.079 -2.311 -38.269 1.00 97.56 228 GLU A CA 1
ATOM 1794 C C . GLU A 1 228 ? 29.477 -2.887 -37.985 1.00 97.56 228 GLU A C 1
ATOM 1796 O O . GLU A 1 228 ? 30.228 -3.206 -38.911 1.00 97.56 228 GLU A O 1
ATOM 1801 N N . GLN A 1 229 ? 29.828 -3.068 -36.708 1.00 97.44 229 GLN A N 1
ATOM 1802 C CA . GLN A 1 229 ? 31.076 -3.706 -36.301 1.00 97.44 229 GLN A CA 1
ATOM 1803 C C . GLN A 1 229 ? 31.119 -5.194 -36.686 1.00 97.44 229 GLN A C 1
ATOM 1805 O O . GLN A 1 229 ? 32.161 -5.668 -37.144 1.00 97.44 229 GLN A O 1
ATOM 1810 N N . GLU A 1 230 ? 30.022 -5.936 -36.518 1.00 97.62 230 GLU A N 1
ATOM 1811 C CA . GLU A 1 230 ? 29.932 -7.343 -36.936 1.00 97.62 230 GLU A CA 1
ATOM 1812 C C . GLU A 1 230 ? 30.033 -7.496 -38.458 1.00 97.62 230 GLU A C 1
ATOM 1814 O O . GLU A 1 230 ? 30.782 -8.351 -38.949 1.00 97.62 230 GLU A O 1
ATOM 1819 N N . ASP A 1 231 ? 29.344 -6.630 -39.201 1.00 97.00 231 ASP A N 1
ATOM 1820 C CA . ASP A 1 231 ? 29.370 -6.606 -40.664 1.00 97.00 231 ASP A CA 1
ATOM 1821 C C . ASP A 1 231 ? 30.790 -6.289 -41.164 1.00 97.00 231 ASP A C 1
ATOM 1823 O O . ASP A 1 231 ? 31.348 -7.012 -41.993 1.00 97.00 231 ASP A O 1
ATOM 1827 N N . THR A 1 232 ? 31.440 -5.279 -40.572 1.00 97.19 232 THR A N 1
ATOM 1828 C CA . THR A 1 232 ? 32.844 -4.932 -40.858 1.00 97.19 232 THR A CA 1
ATOM 1829 C C . THR A 1 232 ? 33.782 -6.097 -40.538 1.00 97.19 232 THR A C 1
ATOM 1831 O O . THR A 1 232 ? 34.676 -6.413 -41.322 1.00 97.19 232 THR A O 1
ATOM 1834 N N . GLY A 1 233 ? 33.577 -6.773 -39.405 1.00 97.19 233 GLY A N 1
ATOM 1835 C CA . GLY A 1 233 ? 34.356 -7.951 -39.022 1.00 97.19 233 GLY A CA 1
ATOM 1836 C C . GLY A 1 233 ? 34.195 -9.118 -39.998 1.00 97.19 233 GLY A C 1
ATOM 1837 O O . GLY A 1 233 ? 35.141 -9.876 -40.198 1.00 97.19 233 GLY A O 1
ATOM 1838 N N . THR A 1 234 ? 33.027 -9.254 -40.625 1.00 97.38 234 THR A N 1
ATOM 1839 C CA . THR A 1 234 ? 32.773 -10.259 -41.666 1.00 97.38 234 THR A CA 1
ATOM 1840 C C . THR A 1 234 ? 33.531 -9.919 -42.946 1.00 97.38 234 THR A C 1
ATOM 1842 O O . THR A 1 234 ? 34.299 -10.753 -43.422 1.00 97.38 234 THR A O 1
ATOM 1845 N N . ILE A 1 235 ? 33.436 -8.671 -43.416 1.00 97.38 235 ILE A N 1
ATOM 1846 C CA . ILE A 1 235 ? 34.180 -8.186 -44.590 1.00 97.38 235 ILE A CA 1
ATOM 1847 C C . ILE A 1 235 ? 35.696 -8.341 -44.389 1.00 97.38 235 ILE A C 1
ATOM 1849 O O . ILE A 1 235 ? 36.401 -8.770 -45.296 1.00 97.38 235 ILE A O 1
ATOM 1853 N N . LEU A 1 236 ? 36.222 -8.046 -43.194 1.00 97.50 236 LEU A N 1
ATOM 1854 C CA . LEU A 1 236 ? 37.653 -8.204 -42.903 1.00 97.50 236 LEU A CA 1
ATOM 1855 C C . LEU A 1 236 ? 38.130 -9.662 -42.978 1.00 97.50 236 LEU A C 1
ATOM 1857 O O . LEU A 1 236 ? 39.263 -9.903 -43.393 1.00 97.50 236 LEU A O 1
ATOM 1861 N N . ARG A 1 237 ? 37.292 -10.635 -42.590 1.00 97.50 237 ARG A N 1
ATOM 1862 C CA . ARG A 1 237 ? 37.620 -12.062 -42.760 1.00 97.50 237 ARG A CA 1
ATOM 1863 C C . ARG A 1 237 ? 37.647 -12.437 -44.237 1.00 97.50 237 ARG A C 1
ATOM 1865 O O . ARG A 1 237 ? 38.609 -13.055 -44.668 1.00 97.50 237 ARG A O 1
ATOM 1872 N N . GLU A 1 238 ? 36.658 -11.989 -45.009 1.00 97.75 238 GLU A N 1
ATOM 1873 C CA . GLU A 1 238 ? 36.615 -12.225 -46.457 1.00 97.75 238 GLU A CA 1
ATOM 1874 C C . GLU A 1 238 ? 37.830 -11.622 -47.175 1.00 97.75 238 GLU A C 1
ATOM 1876 O O . GLU A 1 238 ? 38.430 -12.281 -48.021 1.00 97.75 238 GLU A O 1
ATOM 1881 N N . ILE A 1 239 ? 38.239 -10.398 -46.813 1.00 97.56 239 ILE A N 1
ATOM 1882 C CA . ILE A 1 239 ? 39.451 -9.766 -47.356 1.00 97.56 239 ILE A CA 1
ATOM 1883 C C . ILE A 1 239 ? 40.678 -10.627 -47.055 1.00 97.56 239 ILE A C 1
ATOM 1885 O O . ILE A 1 239 ? 41.446 -10.911 -47.968 1.00 97.56 239 ILE A O 1
ATOM 1889 N N . ARG A 1 240 ? 40.838 -11.086 -45.810 1.00 98.12 240 ARG A N 1
ATOM 1890 C CA . ARG A 1 240 ? 41.976 -11.925 -45.419 1.00 98.12 240 ARG A CA 1
ATOM 1891 C C . ARG A 1 240 ? 42.013 -13.249 -46.187 1.00 98.12 240 ARG A C 1
ATOM 1893 O O . ARG A 1 240 ? 43.080 -13.663 -46.631 1.00 98.12 240 ARG A O 1
ATOM 1900 N N . ASP A 1 241 ? 40.862 -13.893 -46.367 1.00 97.94 241 ASP A N 1
ATOM 1901 C CA . ASP A 1 241 ? 40.763 -15.141 -47.129 1.00 97.94 241 ASP A CA 1
ATOM 1902 C C . ASP A 1 241 ? 41.120 -14.914 -48.611 1.00 97.94 241 ASP A C 1
ATOM 1904 O O . ASP A 1 241 ? 41.808 -15.732 -49.224 1.00 97.94 241 ASP A O 1
ATOM 1908 N N . LEU A 1 242 ? 40.692 -13.787 -49.195 1.00 97.88 242 LEU A N 1
ATOM 1909 C CA . LEU A 1 242 ? 41.064 -13.396 -50.559 1.00 97.88 242 LEU A CA 1
ATOM 1910 C C . LEU A 1 242 ? 42.559 -13.074 -50.682 1.00 97.88 242 LEU A C 1
ATOM 1912 O O . LEU A 1 242 ? 43.179 -13.458 -51.673 1.00 97.88 242 LEU A O 1
ATOM 1916 N N . GLU A 1 243 ? 43.149 -12.400 -49.694 1.00 97.94 243 GLU A N 1
ATOM 1917 C CA . GLU A 1 243 ? 44.591 -12.134 -49.636 1.00 97.94 243 GLU A CA 1
ATOM 1918 C C . GLU A 1 243 ? 45.392 -13.447 -49.618 1.00 97.94 243 GLU A C 1
ATOM 1920 O O . GLU A 1 243 ? 46.294 -13.620 -50.439 1.00 97.94 243 GLU A O 1
ATOM 1925 N N . GLU A 1 244 ? 45.004 -14.423 -48.789 1.00 97.75 244 GLU A N 1
ATOM 1926 C CA . GLU A 1 244 ? 45.636 -15.752 -48.748 1.00 97.75 244 GLU A CA 1
ATOM 1927 C C . GLU A 1 244 ? 45.474 -16.512 -50.081 1.00 97.75 244 GLU A C 1
ATOM 1929 O O . GLU A 1 244 ? 46.411 -17.144 -50.585 1.00 97.75 244 GLU A O 1
ATOM 1934 N N . GLN A 1 245 ? 44.307 -16.416 -50.725 1.00 97.81 245 GLN A N 1
ATOM 1935 C CA . GLN A 1 245 ? 44.101 -16.986 -52.062 1.00 97.81 245 GLN A CA 1
ATOM 1936 C C . GLN A 1 245 ? 45.015 -16.340 -53.112 1.00 97.81 245 GLN A C 1
ATOM 1938 O O . GLN A 1 245 ? 45.588 -17.042 -53.948 1.00 97.81 245 GLN A O 1
ATOM 1943 N N . ILE A 1 246 ? 45.195 -15.018 -53.069 1.00 97.44 246 ILE A N 1
ATOM 1944 C CA . ILE A 1 246 ? 46.107 -14.308 -53.973 1.00 97.44 246 ILE A CA 1
ATOM 1945 C C . ILE A 1 246 ? 47.555 -14.755 -53.728 1.00 97.44 246 ILE A C 1
ATOM 1947 O O . ILE A 1 246 ? 48.272 -15.056 -54.687 1.00 97.44 246 ILE A O 1
ATOM 1951 N N . GLU A 1 247 ? 47.996 -14.848 -52.474 1.00 97.56 247 GLU A N 1
ATOM 1952 C CA . GLU A 1 247 ? 49.344 -15.313 -52.119 1.00 97.56 247 GLU A CA 1
ATOM 1953 C C . GLU A 1 247 ? 49.604 -16.750 -52.594 1.00 97.56 247 GLU A C 1
ATOM 1955 O O . GLU A 1 247 ? 50.627 -17.040 -53.223 1.00 97.56 247 GLU A O 1
ATOM 1960 N N . THR A 1 248 ? 48.654 -17.659 -52.379 1.00 96.94 248 THR A N 1
ATOM 1961 C CA . THR A 1 248 ? 48.796 -19.052 -52.826 1.00 96.94 248 THR A CA 1
ATOM 1962 C C . THR A 1 248 ? 48.815 -19.174 -54.351 1.00 96.94 248 THR A C 1
ATOM 1964 O O . THR A 1 248 ? 49.647 -19.901 -54.902 1.00 96.94 248 THR A O 1
ATOM 1967 N N . GLU A 1 249 ? 47.956 -18.446 -55.069 1.00 96.69 249 GLU A N 1
ATOM 1968 C CA . GLU A 1 249 ? 47.936 -18.451 -56.536 1.00 96.69 249 GLU A CA 1
ATOM 1969 C C . GLU A 1 249 ? 49.182 -17.797 -57.145 1.00 96.69 249 GLU A C 1
ATOM 1971 O O . GLU A 1 249 ? 49.720 -18.287 -58.143 1.00 96.69 249 GLU A O 1
ATOM 1976 N N . THR A 1 250 ? 49.689 -16.718 -56.546 1.00 96.69 250 THR A N 1
ATOM 1977 C CA . THR A 1 250 ? 50.945 -16.091 -56.985 1.00 96.69 250 THR A CA 1
ATOM 1978 C C . THR A 1 250 ? 52.138 -17.024 -56.772 1.00 96.69 250 THR A C 1
ATOM 1980 O O . THR A 1 250 ? 52.929 -17.200 -57.702 1.00 96.69 250 THR A O 1
ATOM 1983 N N . ALA A 1 251 ? 52.226 -17.715 -55.629 1.00 96.75 251 ALA A N 1
ATOM 1984 C CA . ALA A 1 251 ? 53.255 -18.725 -55.373 1.00 96.75 251 ALA A CA 1
ATOM 1985 C C . ALA A 1 251 ? 53.191 -19.899 -56.370 1.00 96.75 251 ALA A C 1
ATOM 1987 O O . ALA A 1 251 ? 54.219 -20.296 -56.930 1.00 96.75 251 ALA A O 1
ATOM 1988 N N . LYS A 1 252 ? 51.988 -20.421 -56.663 1.00 96.69 252 LYS A N 1
ATOM 1989 C CA . LYS A 1 252 ? 51.786 -21.471 -57.681 1.00 96.69 252 LYS A CA 1
ATOM 1990 C C . LYS A 1 252 ? 52.248 -21.013 -59.065 1.00 96.69 252 LYS A C 1
ATOM 1992 O O . LYS A 1 252 ? 52.978 -21.740 -59.739 1.00 96.69 252 LYS A O 1
ATOM 1997 N N . LYS A 1 253 ? 51.855 -19.807 -59.493 1.00 96.06 253 LYS A N 1
ATOM 1998 C CA . LYS A 1 253 ? 52.262 -19.242 -60.791 1.00 96.06 253 LYS A CA 1
ATOM 1999 C C . LYS A 1 253 ? 53.776 -19.058 -60.880 1.00 96.06 253 LYS A C 1
ATOM 2001 O O . LYS A 1 253 ? 54.354 -19.420 -61.902 1.00 96.06 253 LYS A O 1
ATOM 2006 N N . LEU A 1 254 ? 54.423 -18.563 -59.822 1.00 95.69 254 LEU A N 1
ATOM 2007 C CA . LEU A 1 254 ? 55.883 -18.435 -59.760 1.00 95.69 254 LEU A CA 1
ATOM 2008 C C . LEU A 1 254 ? 56.582 -19.794 -59.887 1.00 95.69 254 LEU A C 1
ATOM 2010 O O . LEU A 1 254 ? 57.498 -19.924 -60.696 1.00 95.69 254 LEU A O 1
ATOM 2014 N N . SER A 1 255 ? 56.118 -20.817 -59.162 1.00 95.94 255 SER A N 1
ATOM 2015 C CA . SER A 1 255 ? 56.663 -22.178 -59.267 1.00 95.94 255 SER A CA 1
ATOM 2016 C C . SER A 1 255 ? 56.497 -22.760 -60.675 1.00 95.94 255 SER A C 1
ATOM 2018 O O . SER A 1 255 ? 57.437 -23.331 -61.226 1.00 95.94 255 SER A O 1
ATOM 2020 N N . ASN A 1 256 ? 55.331 -22.574 -61.300 1.00 95.75 256 ASN A N 1
ATOM 2021 C CA . ASN A 1 256 ? 55.093 -23.027 -62.672 1.00 95.75 256 ASN A CA 1
ATOM 2022 C C . ASN A 1 256 ? 56.022 -22.326 -63.674 1.00 95.75 256 ASN A C 1
ATOM 2024 O O . ASN A 1 256 ? 56.582 -22.982 -64.549 1.00 95.75 256 ASN A O 1
ATOM 2028 N N . LEU A 1 257 ? 56.228 -21.013 -63.532 1.00 95.94 257 LEU A N 1
ATOM 2029 C CA . LEU A 1 257 ? 57.165 -20.261 -64.372 1.00 95.94 257 LEU A CA 1
ATOM 2030 C C . LEU A 1 257 ? 58.613 -20.727 -64.176 1.00 95.94 257 LEU A C 1
ATOM 2032 O O . LEU A 1 257 ? 59.342 -20.845 -65.157 1.00 95.94 257 LEU A O 1
ATOM 2036 N N . GLN A 1 258 ? 59.027 -21.026 -62.940 1.00 95.69 258 GLN A N 1
ATOM 2037 C CA . GLN A 1 258 ? 60.352 -21.590 -62.656 1.00 95.69 258 GLN A CA 1
ATOM 2038 C C . GLN A 1 258 ? 60.557 -22.935 -63.362 1.00 95.69 258 GLN A C 1
ATOM 2040 O O . GLN A 1 258 ? 61.568 -23.099 -64.040 1.00 95.69 258 GLN A O 1
ATOM 2045 N N . LYS A 1 259 ? 59.575 -23.844 -63.291 1.00 95.88 259 LYS A N 1
ATOM 2046 C CA . LYS A 1 259 ? 59.618 -25.137 -63.997 1.00 95.88 259 LYS A CA 1
ATOM 2047 C C . LYS A 1 259 ? 59.733 -24.965 -65.512 1.00 95.88 259 LYS A C 1
ATOM 2049 O O . LYS A 1 259 ? 60.621 -25.541 -66.123 1.00 95.88 259 LYS A O 1
ATOM 2054 N N . ILE A 1 260 ? 58.912 -24.098 -66.115 1.00 96.44 260 ILE A N 1
ATOM 2055 C CA . ILE A 1 260 ? 58.977 -23.819 -67.563 1.00 96.44 260 ILE A CA 1
ATOM 2056 C C . ILE A 1 260 ? 60.350 -23.252 -67.959 1.00 96.44 260 ILE A C 1
ATOM 2058 O O . ILE A 1 260 ? 60.883 -23.586 -69.017 1.00 96.44 260 ILE A O 1
ATOM 2062 N N . LEU A 1 261 ? 60.938 -22.388 -67.125 1.00 95.62 261 LEU A N 1
ATOM 2063 C CA . LEU A 1 261 ? 62.280 -21.852 -67.360 1.00 95.62 261 LEU A CA 1
ATOM 2064 C C . LEU A 1 261 ? 63.365 -22.933 -67.267 1.00 95.62 261 LEU A C 1
ATOM 2066 O O . LEU A 1 261 ? 64.333 -22.871 -68.027 1.00 95.62 261 LEU A O 1
ATOM 2070 N N . GLU A 1 262 ? 63.237 -23.886 -66.345 1.00 95.94 262 GLU A N 1
ATOM 2071 C CA . GLU A 1 262 ? 64.128 -25.047 -66.236 1.00 95.94 262 GLU A CA 1
ATOM 2072 C C . GLU A 1 262 ? 64.005 -25.959 -67.462 1.00 95.94 262 GLU A C 1
ATOM 2074 O O . GLU A 1 262 ? 65.019 -26.229 -68.110 1.00 95.94 262 GLU A O 1
ATOM 2079 N N . ASP A 1 263 ? 62.782 -26.323 -67.853 1.00 96.00 263 ASP A N 1
ATOM 2080 C CA . ASP A 1 263 ? 62.507 -27.140 -69.041 1.00 96.00 263 ASP A CA 1
ATOM 2081 C C . ASP A 1 263 ? 63.066 -26.482 -70.314 1.00 96.00 263 ASP A C 1
ATOM 2083 O O . ASP A 1 263 ? 63.762 -27.118 -71.108 1.00 96.00 263 ASP A O 1
ATOM 2087 N N . TYR A 1 264 ? 62.847 -25.171 -70.489 1.00 95.19 264 TYR A N 1
ATOM 2088 C CA . TYR A 1 264 ? 63.393 -24.414 -71.621 1.00 95.19 264 TYR A CA 1
ATOM 2089 C C . TYR A 1 264 ? 64.929 -24.439 -71.658 1.00 95.19 264 TYR A C 1
ATOM 2091 O O . TYR A 1 264 ? 65.523 -24.575 -72.732 1.00 95.19 264 TYR A O 1
ATOM 2099 N N . LYS A 1 265 ? 65.592 -24.314 -70.499 1.00 94.81 265 LYS A N 1
ATOM 2100 C CA . LYS A 1 265 ? 67.058 -24.408 -70.407 1.00 94.81 265 LYS A CA 1
ATOM 2101 C C . LYS A 1 265 ? 67.554 -25.808 -70.773 1.00 94.81 265 LYS A C 1
ATOM 2103 O O . LYS A 1 265 ? 68.528 -25.884 -71.522 1.00 94.81 265 LYS A O 1
ATOM 2108 N N . SER A 1 266 ? 66.888 -26.869 -70.301 1.00 92.94 266 SER A N 1
ATOM 2109 C CA . SER A 1 266 ? 67.224 -28.262 -70.647 1.00 92.94 266 SER A CA 1
ATOM 2110 C C . SER A 1 266 ? 67.131 -28.486 -72.154 1.00 92.94 266 SER A C 1
ATOM 2112 O O . SER A 1 266 ? 68.119 -28.856 -72.780 1.00 92.94 266 SER A O 1
ATOM 2114 N N . ILE A 1 267 ? 65.999 -28.123 -72.768 1.00 92.56 267 ILE A N 1
ATOM 2115 C CA . ILE A 1 267 ? 65.779 -28.266 -74.217 1.00 92.56 267 ILE A CA 1
ATOM 2116 C C . ILE A 1 267 ? 66.818 -27.471 -75.016 1.00 92.56 267 ILE A C 1
ATOM 2118 O O . ILE A 1 267 ? 67.352 -27.950 -76.016 1.00 92.56 267 ILE A O 1
ATOM 2122 N N . LYS A 1 268 ? 67.141 -26.242 -74.591 1.00 92.62 268 LYS A N 1
ATOM 2123 C CA . LYS A 1 268 ? 68.174 -25.432 -75.251 1.00 92.62 268 LYS A CA 1
ATOM 2124 C C . LYS A 1 268 ? 69.549 -26.105 -75.180 1.00 92.62 268 LYS A C 1
ATOM 2126 O O . LYS A 1 268 ? 70.291 -26.062 -76.161 1.00 92.62 268 LYS A O 1
ATOM 2131 N N . GLN A 1 269 ? 69.887 -26.694 -74.035 1.00 92.00 269 GLN A N 1
ATOM 2132 C CA . GLN A 1 269 ? 71.139 -27.417 -73.844 1.00 92.00 269 GLN A CA 1
ATOM 2133 C C . GLN A 1 269 ? 71.184 -28.687 -74.705 1.00 92.00 269 GLN A C 1
ATOM 2135 O O . GLN A 1 269 ? 72.163 -28.882 -75.421 1.00 92.00 269 GLN A O 1
ATOM 2140 N N . GLU A 1 270 ? 70.120 -29.489 -74.714 1.00 89.56 270 GLU A N 1
ATOM 2141 C CA . GLU A 1 270 ? 69.982 -30.678 -75.568 1.00 89.56 270 GLU A CA 1
ATOM 2142 C C . GLU A 1 270 ? 70.130 -30.322 -77.055 1.00 89.56 270 GLU A C 1
ATOM 2144 O O . GLU A 1 270 ? 70.956 -30.905 -77.754 1.00 89.56 270 GLU A O 1
ATOM 2149 N N . ASN A 1 271 ? 69.428 -29.287 -77.529 1.00 88.50 271 ASN A N 1
ATOM 2150 C CA . ASN A 1 271 ? 69.534 -28.818 -78.914 1.00 88.50 271 ASN A CA 1
ATOM 2151 C C . ASN A 1 271 ? 70.955 -28.363 -79.286 1.00 88.50 271 ASN A C 1
ATOM 2153 O O . ASN A 1 271 ? 71.374 -28.550 -80.423 1.00 88.50 271 ASN A O 1
ATOM 2157 N N . SER A 1 272 ? 71.706 -27.775 -78.347 1.00 87.81 272 SER A N 1
ATOM 2158 C CA . SER A 1 272 ? 73.097 -27.364 -78.589 1.00 87.81 272 SER A CA 1
ATOM 2159 C C . SER A 1 272 ? 74.090 -28.526 -78.659 1.00 87.81 272 SER A C 1
ATOM 2161 O O . SER A 1 272 ? 75.166 -28.354 -79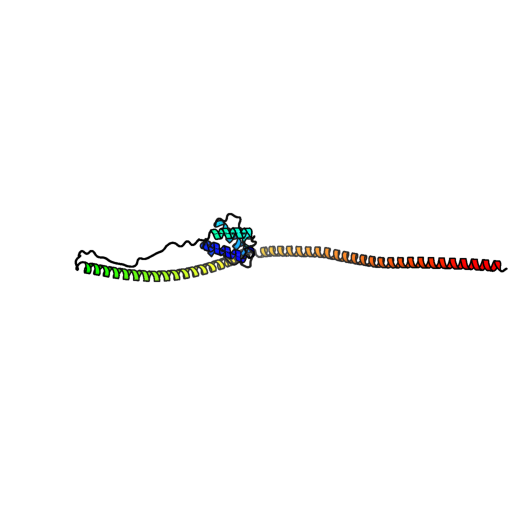.215 1.00 87.81 272 SER A O 1
ATOM 2163 N N . GLN A 1 273 ? 73.747 -29.689 -78.096 1.00 84.12 273 GLN A N 1
ATOM 2164 C CA . GLN A 1 273 ? 74.571 -30.902 -78.155 1.00 84.12 273 GLN A CA 1
ATOM 2165 C C . GLN A 1 273 ? 74.298 -31.741 -79.415 1.00 84.12 273 GLN A C 1
ATOM 2167 O O . GLN A 1 273 ? 75.090 -32.621 -79.742 1.00 84.12 273 GLN A O 1
ATOM 2172 N N . LEU A 1 274 ? 73.173 -31.492 -80.095 1.00 75.94 274 LEU A N 1
ATOM 2173 C CA . LEU A 1 274 ? 72.742 -32.190 -81.312 1.00 75.94 274 LEU A CA 1
ATOM 2174 C C . LEU A 1 274 ? 73.211 -31.515 -82.619 1.00 75.94 274 LEU A C 1
ATOM 2176 O O . LEU A 1 274 ? 73.036 -32.104 -83.687 1.00 75.94 274 LEU A O 1
ATOM 2180 N N . LEU A 1 275 ? 73.774 -30.303 -82.542 1.00 56.41 275 LEU A N 1
ATOM 2181 C CA . LEU A 1 275 ? 74.353 -29.524 -83.649 1.00 56.41 275 LEU A CA 1
ATOM 2182 C C . LEU A 1 275 ? 75.883 -29.583 -83.615 1.00 56.41 275 LEU A C 1
ATOM 2184 O O . LEU A 1 275 ? 76.477 -29.641 -84.714 1.00 56.41 275 LEU A O 1
#

Foldseek 3Di:
DALVPDDLLNLLLLLLVLLCQLPVVLSVVADSGADPDPVSLQVNLASSQVSLVVVPLPDRGHSCCRNVNDSVSSVSSSVVSVVSGDDDDDDDDDDDDDDDDDDDDDDDDDPVVVVVVVVVVVVVVVVVVVVVVVVVVVVVVVVVVVVVVVVVVVVVVVVVVVVVVVVVVVVVVVVVVVCVVVVVVVVVVVVVVVVVVVVVVVVVVVVVVVVVVVVVVVVVVVVVVVVVVVVVVVVVVVVVVVVVVVVVVVVVVVVVVVVVVVVVVVVVVVVVVVD

Sequence (275 aa):
QSIRQFNTELIVEAVVRCLRVINPSVGSSLGHVLPPGMSARFRIGTSLAQACQDLGYPGDVGYQTFLYSSEPDIRALLIFLAEKLPRDSPEDSHQPAGKSRTAEILPKKDAQNADAEQQEITSLHEQIDSLEQEIRGLSESNKLLQLTLGQVEAEVNERRRSGEQKEDVVRVKKRAVELLPDAENNLAKLQALVDTSGQRMVNLVGQWETHRVRLIDEYRELKRAHQEQEDTGTILREIRDLEEQIETETAKKLSNLQKILEDYKSIKQENSQLL

Secondary structure (DSSP, 8-state):
--GGG--HHHHHHHHHHHHHHH-HHHHHHS-SS--SSHHHHHHHHHHHHHHHHHTT--S---HHHHHT--HHHHHHHHHHHHHTSPP-----------------------HHHHHHHHHHHHHHHHHHHHHHHHHHHHHHHHHHHHHHHHHHHHHHHHHHHHHHHHHHHHHHHHHHHHHGGGHHHHHHHHHHHHHHHHHHHHHHHHHHHHHHHHHHHHHHHHHHHHHHHHHHHHHHHHHHHHHHHHHHHHHHHHHHHHHHHHHHHHHHHHHHH--

Organism: NCBI:txid8362